Protein AF-A0A1Q4DB31-F1 (afdb_monomer)

Solvent-accessible surface area (backbone atoms only — not comparable to full-atom values): 17322 Å² total; per-residue (Å²): 137,86,85,81,83,83,84,81,82,82,81,82,78,79,79,78,76,76,78,67,77,75,73,85,48,42,43,72,67,42,51,52,50,45,41,52,55,51,54,41,51,62,68,41,52,44,68,56,35,50,54,53,50,48,57,41,42,77,33,31,27,50,55,91,98,60,82,52,43,32,38,66,36,84,76,28,71,50,47,50,62,63,21,26,54,50,67,60,66,70,45,54,68,49,61,84,55,36,44,94,62,53,71,69,57,38,64,67,36,26,56,26,30,36,51,38,36,31,44,46,38,28,23,54,40,22,56,36,40,75,54,28,53,68,51,50,54,50,43,48,50,45,30,36,51,36,36,41,52,50,25,49,66,79,25,68,91,33,70,66,62,23,50,54,41,40,55,50,34,51,50,25,38,53,32,38,66,72,66,68,66,67,42,80,48,80,57,97,62,77,44,58,59,64,40,76,78,71,72,80,67,78,68,73,70,76,61,95,61,51,61,71,33,40,27,35,84,54,94,32,66,78,82,49,47,51,52,22,12,84,43,56,37,77,87,43,55,40,89,49,84,81,36,43,46,45,60,70,37,35,34,34,40,65,23,34,45,78,41,50,64,41,70,97,79,51,18,26,32,22,27,39,32,36,25,71,70,55,49,57,40,51,92,36,74,21,54,34,25,43,52,48,67,34,45,58,72,88,62,60,77,70,50,82,64,88,72,53,46,79,108

Radius of gyration: 26.2 Å; Cα contacts (8 Å, |Δi|>4): 505; chains: 1; bounding box: 114×39×67 Å

Structure (mmCIF, N/CA/C/O backbone):
data_AF-A0A1Q4DB31-F1
#
_entry.id   AF-A0A1Q4DB31-F1
#
loop_
_atom_site.group_PDB
_atom_site.id
_atom_site.type_symbol
_atom_site.label_atom_id
_atom_site.label_alt_id
_atom_site.label_comp_id
_atom_site.label_asym_id
_atom_site.label_entity_id
_atom_site.label_seq_id
_atom_site.pdbx_PDB_ins_code
_atom_site.Cartn_x
_atom_site.Cartn_y
_atom_site.Cartn_z
_atom_site.occupancy
_atom_site.B_iso_or_equiv
_atom_site.auth_seq_id
_atom_site.auth_comp_id
_atom_site.auth_asym_id
_atom_site.auth_atom_id
_atom_site.pdbx_PDB_model_num
ATOM 1 N N . MET A 1 1 ? -88.258 14.467 4.355 1.00 43.19 1 MET A N 1
ATOM 2 C CA . MET A 1 1 ? -87.295 14.367 3.237 1.00 43.19 1 MET A CA 1
ATOM 3 C C . MET A 1 1 ? -85.936 14.077 3.843 1.00 43.19 1 MET A C 1
ATOM 5 O O . MET A 1 1 ? -85.524 14.792 4.743 1.00 43.19 1 MET A O 1
ATOM 9 N N . VAL A 1 2 ? -85.344 12.945 3.472 1.00 36.75 2 VAL A N 1
ATOM 10 C CA . VAL A 1 2 ? -84.210 12.315 4.163 1.00 36.75 2 VAL A CA 1
ATOM 11 C C . VAL A 1 2 ? -82.896 12.927 3.675 1.00 36.75 2 VAL A C 1
ATOM 13 O O . VAL A 1 2 ? -82.622 12.903 2.477 1.00 36.75 2 VAL A O 1
ATOM 16 N N . ALA A 1 3 ? -82.086 13.456 4.594 1.00 36.22 3 ALA A N 1
ATOM 17 C CA . ALA A 1 3 ? -80.722 13.895 4.316 1.00 36.22 3 ALA A CA 1
ATOM 18 C C . ALA A 1 3 ? -79.810 12.665 4.168 1.00 36.22 3 ALA A C 1
ATOM 20 O O . ALA A 1 3 ? -79.699 11.852 5.085 1.00 36.22 3 ALA A O 1
ATOM 21 N N . ARG A 1 4 ? -79.181 12.506 2.999 1.00 40.44 4 ARG A N 1
ATOM 22 C CA . ARG A 1 4 ? -78.177 11.465 2.749 1.00 40.44 4 ARG A CA 1
ATOM 23 C C . ARG A 1 4 ? -76.809 11.974 3.199 1.00 40.44 4 ARG A C 1
ATOM 25 O O . ARG A 1 4 ? -76.287 12.917 2.614 1.00 40.44 4 ARG A O 1
ATOM 32 N N . ALA A 1 5 ? -76.237 11.340 4.219 1.00 39.56 5 ALA A N 1
ATOM 33 C CA . ALA A 1 5 ? -74.840 11.518 4.592 1.00 39.56 5 ALA A CA 1
ATOM 34 C C . ALA A 1 5 ? -73.947 10.775 3.584 1.00 39.56 5 ALA A C 1
ATOM 36 O O . ALA A 1 5 ? -74.141 9.583 3.344 1.00 39.56 5 ALA A O 1
ATOM 37 N N . ALA A 1 6 ? -72.999 11.485 2.975 1.00 41.62 6 ALA A N 1
ATOM 38 C CA . ALA A 1 6 ? -71.984 10.908 2.103 1.00 41.62 6 ALA A CA 1
ATOM 39 C C . ALA A 1 6 ? -70.765 10.505 2.943 1.00 41.62 6 ALA A C 1
ATOM 41 O O . ALA A 1 6 ? -70.105 11.352 3.542 1.00 41.62 6 ALA A O 1
ATOM 42 N N . THR A 1 7 ? -70.471 9.210 2.997 1.00 39.25 7 THR A N 1
ATOM 43 C CA . THR A 1 7 ? -69.265 8.662 3.622 1.00 39.25 7 THR A CA 1
ATOM 44 C C . THR A 1 7 ? -68.107 8.752 2.628 1.00 39.25 7 THR A C 1
ATOM 46 O O . THR A 1 7 ? -68.122 8.089 1.594 1.00 39.25 7 THR A O 1
ATOM 49 N N . ILE A 1 8 ? -67.101 9.576 2.928 1.00 40.47 8 ILE A N 1
ATOM 50 C CA . ILE A 1 8 ? -65.843 9.639 2.172 1.00 40.47 8 ILE A CA 1
ATOM 51 C C . ILE A 1 8 ? -64.884 8.617 2.786 1.00 40.47 8 ILE A C 1
ATOM 53 O O . ILE A 1 8 ? -64.424 8.783 3.914 1.00 40.47 8 ILE A O 1
ATOM 57 N N . THR A 1 9 ? -64.594 7.542 2.058 1.00 40.03 9 THR A N 1
ATOM 58 C CA . THR A 1 9 ? -63.587 6.549 2.448 1.00 40.03 9 THR A CA 1
ATOM 59 C C . THR A 1 9 ? -62.211 7.047 2.006 1.00 40.03 9 THR A C 1
ATOM 61 O O . THR A 1 9 ? -61.896 7.041 0.818 1.00 40.03 9 THR A O 1
ATOM 64 N N . ALA A 1 10 ? -61.389 7.511 2.949 1.00 43.00 10 ALA A N 1
ATOM 65 C CA . ALA A 1 10 ? -59.998 7.863 2.681 1.00 43.00 10 ALA A CA 1
ATOM 66 C C . ALA A 1 10 ? -59.164 6.579 2.540 1.00 43.00 10 ALA A C 1
ATOM 68 O O . ALA A 1 10 ? -58.954 5.850 3.509 1.00 43.00 10 ALA A O 1
ATOM 69 N N . LEU A 1 11 ? -58.710 6.289 1.320 1.00 41.94 11 LEU A N 1
ATOM 70 C CA . LEU A 1 11 ? -57.789 5.192 1.040 1.00 41.94 11 LEU A CA 1
ATOM 71 C C . LEU A 1 11 ? -56.377 5.628 1.465 1.00 41.94 11 LEU A C 1
ATOM 73 O O . LEU A 1 11 ? -55.751 6.458 0.805 1.00 41.94 11 LEU A O 1
ATOM 77 N N . ALA A 1 12 ? -55.881 5.107 2.586 1.00 40.69 12 ALA A N 1
ATOM 78 C CA . ALA A 1 12 ? -54.502 5.323 3.008 1.00 40.69 12 ALA A CA 1
ATOM 79 C C . ALA A 1 12 ? -53.564 4.519 2.094 1.00 40.69 12 ALA A C 1
ATOM 81 O O . ALA A 1 12 ? -53.444 3.301 2.220 1.00 40.69 12 ALA A O 1
ATOM 82 N N . ILE A 1 13 ? -52.912 5.198 1.149 1.00 43.72 13 ILE A N 1
ATOM 83 C CA . ILE A 1 13 ? -51.826 4.623 0.353 1.00 43.72 13 ILE A CA 1
ATOM 84 C C . ILE A 1 13 ? -50.608 4.515 1.272 1.00 43.72 13 ILE A C 1
ATOM 86 O O . ILE A 1 13 ? -49.930 5.504 1.548 1.00 43.72 13 ILE A O 1
ATOM 90 N N . ALA A 1 14 ? -50.341 3.311 1.773 1.00 42.00 14 ALA A N 1
ATOM 91 C CA . ALA A 1 14 ? -49.081 3.002 2.429 1.00 42.00 14 ALA A CA 1
ATOM 92 C C . ALA A 1 14 ? -47.977 2.985 1.363 1.00 42.00 14 ALA A C 1
ATOM 94 O O . ALA A 1 14 ? -47.830 2.020 0.613 1.00 42.00 14 ALA A O 1
ATOM 95 N N . VAL A 1 15 ? -47.211 4.073 1.275 1.00 41.91 15 VAL A N 1
ATOM 96 C CA . VAL A 1 15 ? -45.956 4.093 0.521 1.00 41.91 15 VAL A CA 1
ATOM 97 C C . VAL A 1 15 ? -44.970 3.221 1.290 1.00 41.91 15 VAL A C 1
ATOM 99 O O . VAL A 1 15 ? -44.383 3.644 2.284 1.00 41.91 15 VAL A O 1
ATOM 102 N N . VAL A 1 16 ? -44.817 1.974 0.854 1.00 42.19 16 VAL A N 1
ATOM 103 C CA . VAL A 1 16 ? -43.723 1.117 1.305 1.00 42.19 16 VAL A CA 1
ATOM 104 C C . VAL A 1 16 ? -42.457 1.681 0.673 1.00 42.19 16 VAL A C 1
ATOM 106 O O . VAL A 1 16 ? -42.170 1.432 -0.496 1.00 42.19 16 VAL A O 1
ATOM 109 N N . ALA A 1 17 ? -41.720 2.496 1.428 1.00 38.59 17 ALA A N 1
ATOM 110 C CA . ALA A 1 17 ? -40.361 2.852 1.063 1.00 38.59 17 ALA A CA 1
ATOM 111 C C . ALA A 1 17 ? -39.549 1.553 1.040 1.00 38.59 17 ALA A C 1
ATOM 113 O O . ALA A 1 17 ? -39.267 0.961 2.082 1.00 38.59 17 ALA A O 1
ATOM 114 N N . SER A 1 18 ? -39.216 1.073 -0.156 1.00 39.22 18 SER A N 1
ATOM 115 C CA . SER A 1 18 ? -38.218 0.028 -0.318 1.00 39.22 18 SER A CA 1
ATOM 116 C C . SER A 1 18 ? -36.917 0.562 0.270 1.00 39.22 18 SER A C 1
ATOM 118 O O . SER A 1 18 ? -36.310 1.469 -0.304 1.00 39.22 18 SER A O 1
ATOM 120 N N . ALA A 1 19 ? -36.507 0.038 1.425 1.00 40.72 19 ALA A N 1
ATOM 121 C CA . ALA A 1 19 ? -35.166 0.234 1.942 1.00 40.72 19 ALA A CA 1
ATOM 122 C C . ALA A 1 19 ? -34.205 -0.400 0.930 1.00 40.72 19 ALA A C 1
ATOM 124 O O . ALA A 1 19 ? -33.949 -1.603 0.963 1.00 40.72 19 ALA A O 1
ATOM 125 N N . GLY A 1 20 ? -33.741 0.399 -0.033 1.00 36.78 20 GLY A N 1
ATOM 126 C CA . GLY A 1 20 ? -32.589 0.034 -0.838 1.00 36.78 20 GLY A CA 1
ATOM 127 C C . GLY A 1 20 ? -31.470 -0.296 0.136 1.00 36.78 20 GLY A C 1
ATOM 128 O O . GLY A 1 20 ? -31.215 0.478 1.058 1.00 36.78 20 GLY A O 1
ATOM 129 N N . THR A 1 21 ? -30.859 -1.470 -0.017 1.00 39.25 21 THR A N 1
ATOM 130 C CA . THR A 1 21 ? -29.631 -1.832 0.694 1.00 39.25 21 THR A CA 1
ATOM 131 C C . THR A 1 21 ? -28.701 -0.622 0.678 1.00 39.25 21 THR A C 1
ATOM 133 O O . THR A 1 21 ? -28.373 -0.179 -0.429 1.00 39.25 21 THR A O 1
ATOM 136 N N . PRO A 1 22 ? -28.316 -0.049 1.834 1.00 43.88 22 PRO A N 1
ATOM 137 C CA . PRO A 1 22 ? -27.389 1.065 1.830 1.00 43.88 22 PRO A CA 1
ATOM 138 C C . PRO A 1 22 ? -26.133 0.567 1.123 1.00 43.88 22 PRO A C 1
ATOM 140 O O . PRO A 1 22 ? -25.542 -0.439 1.526 1.00 43.88 22 PRO A O 1
ATOM 143 N N . ALA A 1 23 ? -25.787 1.202 0.002 1.00 51.59 23 ALA A N 1
ATOM 144 C CA . ALA A 1 23 ? -24.476 1.023 -0.593 1.00 51.59 23 ALA A CA 1
ATOM 145 C C . ALA A 1 23 ? -23.488 1.281 0.544 1.00 51.59 23 ALA A C 1
ATOM 147 O O . ALA A 1 23 ? -23.548 2.361 1.119 1.00 51.59 23 ALA A O 1
ATOM 148 N N . LEU A 1 24 ? -22.715 0.262 0.937 1.00 56.44 24 LEU A N 1
ATOM 149 C CA . LEU A 1 24 ? -21.831 0.294 2.105 1.00 56.44 24 LEU A CA 1
ATOM 150 C C . LEU A 1 24 ? -20.983 1.563 2.040 1.00 56.44 24 LEU A C 1
ATOM 152 O O . LEU A 1 24 ? -20.023 1.636 1.271 1.00 56.44 24 LEU A O 1
ATOM 156 N N . ALA A 1 25 ? -21.400 2.577 2.780 1.00 63.81 25 ALA A N 1
ATOM 157 C CA . ALA A 1 25 ? -20.771 3.869 2.756 1.00 63.81 25 ALA A CA 1
ATOM 158 C C . ALA A 1 25 ? -19.653 3.822 3.793 1.00 63.81 25 ALA A C 1
ATOM 160 O O . ALA A 1 25 ? -19.762 3.237 4.871 1.00 63.81 25 ALA A O 1
ATOM 161 N N . TYR A 1 26 ? -18.486 4.293 3.379 1.00 75.94 26 TYR A N 1
ATOM 162 C CA . TYR A 1 26 ? -17.285 4.140 4.180 1.00 75.94 26 TYR A CA 1
ATOM 163 C C . TYR A 1 26 ? -17.171 5.299 5.155 1.00 75.94 26 TYR A C 1
ATOM 165 O O . TYR A 1 26 ? -17.436 6.448 4.801 1.00 75.94 26 TYR A O 1
ATOM 173 N N . THR A 1 27 ? -16.721 5.014 6.371 1.00 77.44 27 THR A N 1
ATOM 174 C CA . THR A 1 27 ? -16.476 6.057 7.365 1.00 77.44 27 THR A CA 1
ATOM 175 C C . THR A 1 27 ? -15.203 6.848 7.040 1.00 77.44 27 THR A C 1
ATOM 177 O O . THR A 1 27 ? -14.345 6.416 6.262 1.00 77.44 27 THR A O 1
ATOM 180 N N . GLN A 1 28 ? -15.010 7.997 7.694 1.00 75.19 28 GLN A N 1
ATOM 181 C CA . GLN A 1 28 ? -13.736 8.722 7.610 1.00 75.19 28 GLN A CA 1
ATOM 182 C C . GLN A 1 28 ? -12.554 7.870 8.114 1.00 75.19 28 GLN A C 1
ATOM 184 O O . GLN A 1 28 ? -11.453 7.956 7.572 1.00 75.19 28 GLN A O 1
ATOM 189 N N . ILE A 1 29 ? -12.783 7.012 9.114 1.00 71.12 29 ILE A N 1
ATOM 190 C CA . ILE A 1 29 ? -11.774 6.072 9.624 1.00 71.12 29 ILE A CA 1
ATOM 191 C C . ILE A 1 29 ? -11.394 5.070 8.529 1.00 71.12 29 ILE A C 1
ATOM 193 O O . ILE A 1 29 ? -10.208 4.871 8.271 1.00 71.12 29 ILE A O 1
ATOM 197 N N . ASP A 1 30 ? -12.382 4.518 7.819 1.00 77.69 30 ASP A N 1
ATOM 198 C CA . ASP A 1 30 ? -12.146 3.610 6.694 1.00 77.69 30 ASP A CA 1
ATOM 199 C C . ASP A 1 30 ? -11.355 4.280 5.568 1.00 77.69 30 ASP A C 1
ATOM 201 O O . ASP A 1 30 ? -10.485 3.658 4.961 1.00 77.69 30 ASP A O 1
ATOM 205 N N . ARG A 1 31 ? -11.630 5.556 5.266 1.00 80.88 31 ARG A N 1
ATOM 206 C CA . ARG A 1 31 ? -10.859 6.316 4.267 1.00 80.88 31 ARG A CA 1
ATOM 207 C C . ARG A 1 31 ? -9.430 6.589 4.691 1.00 80.88 31 ARG A C 1
ATOM 209 O O . ARG A 1 31 ? -8.528 6.472 3.861 1.00 80.88 31 ARG A O 1
ATOM 216 N N . ASN A 1 32 ? -9.212 6.933 5.954 1.00 76.75 32 ASN A N 1
ATOM 217 C CA . ASN A 1 32 ? -7.867 7.131 6.480 1.00 76.75 32 ASN A CA 1
ATOM 218 C C . ASN A 1 32 ? -7.071 5.822 6.393 1.00 76.75 32 ASN A C 1
ATOM 220 O O . ASN A 1 32 ? -5.929 5.818 5.935 1.00 76.75 32 ASN A O 1
ATOM 224 N N . GLU A 1 33 ? -7.706 4.703 6.743 1.00 78.88 33 GLU A N 1
ATOM 225 C CA . GLU A 1 33 ? -7.112 3.372 6.660 1.00 78.88 33 GLU A CA 1
ATOM 226 C C . GLU A 1 33 ? -6.811 2.955 5.213 1.00 78.88 33 GLU A C 1
ATOM 228 O O . GLU A 1 33 ? -5.723 2.459 4.918 1.00 78.88 33 GLU A O 1
ATOM 233 N N . GLN A 1 34 ? -7.722 3.221 4.276 1.00 85.00 34 GLN A N 1
ATOM 234 C CA . GLN A 1 34 ? -7.458 2.980 2.860 1.00 85.00 34 GLN A CA 1
ATOM 235 C C . GLN A 1 34 ? -6.331 3.862 2.314 1.00 85.00 34 GLN A C 1
ATOM 237 O O . GLN A 1 34 ? -5.470 3.374 1.588 1.00 85.00 34 GLN A O 1
ATOM 242 N N . THR A 1 35 ? -6.298 5.145 2.678 1.00 82.25 35 THR A N 1
ATOM 243 C CA . THR A 1 35 ? -5.218 6.059 2.272 1.00 82.25 35 THR A CA 1
ATOM 244 C C . THR A 1 35 ? -3.873 5.533 2.765 1.00 82.25 35 THR A C 1
ATOM 246 O O . THR A 1 35 ? -2.937 5.389 1.978 1.00 82.25 35 THR A O 1
ATOM 249 N N . ARG A 1 36 ? -3.796 5.153 4.046 1.00 84.62 36 ARG A N 1
ATOM 250 C CA . ARG A 1 36 ? -2.610 4.545 4.659 1.00 84.62 36 ARG A CA 1
ATOM 251 C C . ARG A 1 36 ? -2.159 3.293 3.899 1.00 84.62 36 ARG A C 1
ATOM 253 O O . ARG A 1 36 ? -1.006 3.218 3.476 1.00 84.62 36 ARG A O 1
ATOM 260 N N . TYR A 1 37 ? -3.063 2.333 3.694 1.00 84.69 37 TYR A N 1
ATOM 261 C CA . TYR A 1 37 ? -2.756 1.061 3.033 1.00 84.69 37 TYR A CA 1
ATOM 262 C C . TYR A 1 37 ? -2.349 1.236 1.562 1.00 84.69 37 TYR A C 1
ATOM 264 O O . TYR A 1 37 ? -1.480 0.523 1.051 1.00 84.69 37 TYR A O 1
ATOM 272 N N . ALA A 1 38 ? -2.948 2.201 0.863 1.00 89.56 38 ALA A N 1
ATOM 273 C CA . ALA A 1 38 ? -2.586 2.515 -0.512 1.00 89.56 38 ALA A CA 1
ATOM 274 C C . ALA A 1 38 ? -1.184 3.127 -0.599 1.00 89.56 38 ALA A C 1
ATOM 276 O O . ALA A 1 38 ? -0.400 2.721 -1.458 1.00 89.56 38 ALA A O 1
ATOM 277 N N . VAL A 1 39 ? -0.844 4.058 0.304 1.00 84.38 39 VAL A N 1
ATOM 278 C CA . VAL A 1 39 ? 0.485 4.695 0.341 1.00 84.38 39 VAL A CA 1
ATOM 279 C C . VAL A 1 39 ? 1.571 3.659 0.594 1.00 84.38 39 VAL A C 1
ATOM 281 O O . VAL A 1 39 ? 2.590 3.606 -0.091 1.00 84.38 39 VAL A O 1
ATOM 284 N N . GLU A 1 40 ? 1.313 2.785 1.551 1.00 84.88 40 GLU A N 1
ATOM 285 C CA . GLU A 1 40 ? 2.157 1.648 1.865 1.00 84.88 40 GLU A CA 1
ATOM 286 C C . GLU A 1 40 ? 2.335 0.704 0.666 1.00 84.88 40 GLU A C 1
ATOM 288 O O . GLU A 1 40 ? 3.459 0.343 0.320 1.00 84.88 40 GLU A O 1
ATOM 293 N N . THR A 1 41 ? 1.242 0.354 -0.014 1.00 92.44 41 THR A N 1
ATOM 294 C CA . THR A 1 41 ? 1.280 -0.491 -1.215 1.00 92.44 41 THR A CA 1
ATOM 295 C C . THR A 1 41 ? 2.132 0.138 -2.322 1.00 92.44 41 THR A C 1
ATOM 297 O O . THR A 1 41 ? 2.917 -0.561 -2.960 1.00 92.44 41 THR A O 1
ATOM 300 N N . MET A 1 42 ? 2.045 1.458 -2.506 1.00 95.00 42 MET A N 1
ATOM 301 C CA . MET A 1 42 ? 2.855 2.219 -3.468 1.00 95.00 42 MET A CA 1
ATOM 302 C C . MET A 1 42 ? 4.347 2.320 -3.097 1.00 95.00 42 MET A C 1
ATOM 304 O O . MET A 1 42 ? 5.201 2.544 -3.964 1.00 95.00 42 MET A O 1
ATOM 308 N N . ASN A 1 43 ? 4.685 2.146 -1.818 1.00 91.12 43 ASN A N 1
ATOM 309 C CA . ASN A 1 43 ? 6.065 2.142 -1.329 1.00 91.12 43 ASN A CA 1
ATOM 310 C C . ASN A 1 43 ? 6.744 0.770 -1.423 1.00 91.12 43 ASN A C 1
ATOM 312 O O . ASN A 1 43 ? 7.964 0.688 -1.266 1.00 91.12 43 ASN A O 1
ATOM 316 N N . LEU A 1 44 ? 6.004 -0.294 -1.742 1.00 91.38 44 LEU A N 1
ATOM 317 C CA . LEU A 1 44 ? 6.602 -1.588 -2.058 1.00 91.38 44 LEU A CA 1
ATOM 318 C C . LEU A 1 44 ? 7.485 -1.496 -3.312 1.00 91.38 44 LEU A C 1
ATOM 320 O O . LEU A 1 44 ? 7.322 -0.625 -4.173 1.00 91.38 44 LEU A O 1
ATOM 324 N N . THR A 1 45 ? 8.414 -2.444 -3.440 1.00 96.50 45 THR A N 1
ATOM 325 C CA . THR A 1 45 ? 9.043 -2.712 -4.737 1.00 96.50 45 THR A CA 1
ATOM 326 C C . THR A 1 45 ? 7.998 -3.253 -5.710 1.00 96.50 45 THR A C 1
ATOM 328 O O . THR A 1 45 ? 6.995 -3.830 -5.281 1.00 96.50 45 THR A O 1
ATOM 331 N N . TYR A 1 46 ? 8.249 -3.182 -7.022 1.00 95.31 46 TYR A N 1
ATOM 332 C CA . TYR A 1 46 ? 7.325 -3.778 -7.999 1.00 95.31 46 TYR A CA 1
ATOM 333 C C . TYR A 1 46 ? 7.056 -5.268 -7.707 1.00 95.31 46 TYR A C 1
ATOM 335 O O . TYR A 1 46 ? 5.956 -5.757 -7.931 1.00 95.31 46 TYR A O 1
ATOM 343 N N . SER A 1 47 ? 8.044 -6.007 -7.188 1.00 93.81 47 SER A N 1
ATOM 344 C CA . SER A 1 47 ? 7.883 -7.417 -6.822 1.00 93.81 47 SER A CA 1
ATOM 345 C C . SER A 1 47 ? 6.999 -7.608 -5.587 1.00 93.81 47 SER A C 1
ATOM 347 O O . SER A 1 47 ? 6.130 -8.477 -5.603 1.00 93.81 47 SER A O 1
ATOM 349 N N . GLY A 1 48 ? 7.179 -6.788 -4.546 1.00 94.12 48 GLY A N 1
ATOM 350 C CA . GLY A 1 48 ? 6.332 -6.815 -3.352 1.00 94.12 48 GLY A CA 1
ATOM 351 C C . GLY A 1 48 ? 4.889 -6.425 -3.668 1.00 94.12 48 GLY A C 1
ATOM 352 O O . GLY A 1 48 ? 3.953 -7.086 -3.221 1.00 94.12 48 GLY A O 1
ATOM 353 N N . PHE A 1 49 ? 4.706 -5.412 -4.517 1.00 97.12 49 PHE A N 1
ATOM 354 C CA . PHE A 1 49 ? 3.394 -5.024 -5.024 1.00 97.12 49 PHE A CA 1
ATOM 355 C C . PHE A 1 49 ? 2.690 -6.179 -5.742 1.00 97.12 49 PHE A C 1
ATOM 357 O O . PHE A 1 49 ? 1.533 -6.462 -5.445 1.00 97.12 49 PHE A O 1
ATOM 364 N N . LEU A 1 50 ? 3.380 -6.880 -6.648 1.00 96.38 50 LEU A N 1
ATOM 365 C CA . LEU A 1 50 ? 2.784 -8.004 -7.374 1.00 96.38 50 LEU A CA 1
ATOM 366 C C . LEU A 1 50 ? 2.357 -9.138 -6.438 1.00 96.38 50 LEU A C 1
ATOM 368 O O . LEU A 1 50 ? 1.285 -9.699 -6.641 1.00 96.38 50 LEU A O 1
ATOM 372 N N . ALA A 1 51 ? 3.141 -9.438 -5.398 1.00 94.44 51 ALA A N 1
ATOM 373 C CA . ALA A 1 51 ? 2.764 -10.433 -4.393 1.00 94.44 51 ALA A CA 1
ATOM 374 C C . ALA A 1 51 ? 1.493 -10.023 -3.626 1.00 94.44 51 ALA A C 1
ATOM 376 O O . ALA A 1 51 ? 0.594 -10.838 -3.418 1.00 94.44 51 ALA A O 1
ATOM 377 N N . ARG A 1 52 ? 1.383 -8.743 -3.254 1.00 95.06 52 ARG A N 1
ATOM 378 C CA . ARG A 1 52 ? 0.187 -8.201 -2.598 1.00 95.06 52 ARG A CA 1
ATOM 379 C C . ARG A 1 52 ? -1.034 -8.209 -3.516 1.00 95.06 52 ARG A C 1
ATOM 381 O O . ARG A 1 52 ? -2.105 -8.654 -3.118 1.00 95.06 52 ARG A O 1
ATOM 388 N N . LYS A 1 53 ? -0.873 -7.760 -4.759 1.00 95.00 53 LYS A N 1
ATOM 389 C CA . LYS A 1 53 ? -1.931 -7.785 -5.772 1.00 95.00 53 LYS A CA 1
ATOM 390 C C . LYS A 1 53 ? -2.461 -9.200 -5.997 1.00 95.00 53 LYS A C 1
ATOM 392 O O . LYS A 1 53 ? -3.668 -9.401 -6.108 1.00 95.00 53 LYS A O 1
ATOM 397 N N . ASP A 1 54 ? -1.567 -10.176 -6.059 1.00 94.19 54 ASP A N 1
ATOM 398 C CA . ASP A 1 54 ? -1.886 -11.590 -6.227 1.00 94.19 54 ASP A CA 1
ATOM 399 C C . ASP A 1 54 ? -2.663 -12.160 -5.020 1.00 94.19 54 ASP A C 1
ATOM 401 O O . ASP A 1 54 ? -3.670 -12.844 -5.201 1.00 94.19 54 ASP A O 1
ATOM 405 N N . ASP A 1 55 ? -2.300 -11.787 -3.788 1.00 92.69 55 ASP A N 1
ATOM 406 C CA . ASP A 1 55 ? -3.078 -12.096 -2.576 1.00 92.69 55 ASP A CA 1
ATOM 407 C C . ASP A 1 55 ? -4.526 -11.558 -2.633 1.00 92.69 55 ASP A C 1
ATOM 409 O O . ASP A 1 55 ? -5.480 -12.294 -2.363 1.00 92.69 55 ASP A O 1
ATOM 413 N N . PHE A 1 56 ? -4.723 -10.312 -3.067 1.00 94.06 56 PHE A N 1
ATOM 414 C CA . PHE A 1 56 ? -6.064 -9.736 -3.237 1.00 94.06 56 PHE A CA 1
ATOM 415 C C . PHE A 1 56 ? -6.836 -10.352 -4.406 1.00 94.06 56 PHE A C 1
ATOM 417 O O . PHE A 1 56 ? -8.031 -10.636 -4.291 1.00 94.06 56 PHE A O 1
ATOM 424 N N . THR A 1 57 ? -6.159 -10.613 -5.521 1.00 92.88 57 THR A N 1
ATOM 425 C CA . THR A 1 57 ? -6.779 -11.205 -6.711 1.00 92.88 57 THR A CA 1
ATOM 426 C C . THR A 1 57 ? -7.256 -12.629 -6.422 1.00 92.88 57 THR A C 1
ATOM 428 O O . THR A 1 57 ? -8.402 -12.958 -6.725 1.00 92.88 57 THR A O 1
ATOM 431 N N . ARG A 1 58 ? -6.456 -13.451 -5.724 1.00 91.19 58 ARG A N 1
ATOM 432 C CA . ARG A 1 58 ? -6.888 -14.774 -5.234 1.00 91.19 58 ARG A CA 1
ATOM 433 C C . ARG A 1 58 ? -8.078 -14.703 -4.285 1.00 91.19 58 ARG A C 1
ATOM 435 O O . ARG A 1 58 ? -8.880 -15.635 -4.218 1.00 91.19 58 ARG A O 1
ATOM 442 N N . ALA A 1 59 ? -8.210 -13.613 -3.537 1.00 89.50 59 ALA A N 1
ATOM 443 C CA . ALA A 1 59 ? -9.350 -13.393 -2.662 1.00 89.50 59 ALA A CA 1
ATOM 444 C C . ALA A 1 59 ? -10.617 -12.929 -3.406 1.00 89.50 59 ALA A C 1
ATOM 446 O O . ALA A 1 59 ? -11.644 -12.779 -2.753 1.00 89.50 59 ALA A O 1
ATOM 447 N N . GLY A 1 60 ? -10.584 -12.761 -4.734 1.00 92.31 60 GLY A N 1
ATOM 448 C CA . GLY A 1 60 ? -11.732 -12.332 -5.542 1.00 92.31 60 GLY A CA 1
ATOM 449 C C . GLY A 1 60 ? -11.874 -10.813 -5.666 1.00 92.31 60 GLY A C 1
ATOM 450 O O . GLY A 1 60 ? -12.922 -10.324 -6.070 1.00 92.31 60 GLY A O 1
ATOM 451 N N . CYS A 1 61 ? -10.839 -10.045 -5.317 1.00 90.50 61 CYS A N 1
ATOM 452 C CA . CYS A 1 61 ? -10.882 -8.577 -5.278 1.00 90.50 61 CYS A CA 1
ATOM 453 C C . CYS A 1 61 ? -10.460 -7.920 -6.603 1.00 90.50 61 CYS A C 1
ATOM 455 O O . CYS A 1 61 ? -9.916 -6.820 -6.620 1.00 90.50 61 CYS A O 1
ATOM 457 N N . ARG A 1 62 ? -10.677 -8.624 -7.717 1.00 88.94 62 ARG A N 1
ATOM 458 C CA . ARG A 1 62 ? -10.441 -8.162 -9.088 1.00 88.94 62 ARG A CA 1
ATOM 459 C C . ARG A 1 62 ? -11.389 -8.914 -10.016 1.00 88.94 62 ARG A C 1
ATOM 461 O O . ARG A 1 62 ? -11.542 -10.127 -9.886 1.00 88.94 62 ARG A O 1
ATOM 468 N N . LYS A 1 63 ? -11.984 -8.205 -10.972 1.00 81.88 63 LYS A N 1
ATOM 469 C CA . LYS A 1 63 ? -12.781 -8.785 -12.056 1.00 81.88 63 LYS A CA 1
ATOM 470 C C . LYS A 1 63 ? -12.478 -8.024 -13.342 1.00 81.88 63 LYS A C 1
ATOM 472 O O . LYS A 1 63 ? -12.549 -6.798 -13.356 1.00 81.88 63 LYS A O 1
ATOM 477 N N . ASP A 1 64 ? -12.111 -8.744 -14.398 1.00 78.00 64 ASP A N 1
ATOM 478 C CA . ASP A 1 64 ? -11.775 -8.125 -15.681 1.00 78.00 64 ASP A CA 1
ATOM 479 C C . ASP A 1 64 ? -12.986 -7.367 -16.244 1.00 78.00 64 ASP A C 1
ATOM 481 O O . ASP A 1 64 ? -14.119 -7.853 -16.192 1.00 78.00 64 ASP A O 1
ATOM 485 N N . GLY A 1 65 ? -12.750 -6.151 -16.740 1.00 75.44 65 GLY A N 1
ATOM 486 C CA . GLY A 1 65 ? -13.799 -5.271 -17.265 1.00 75.44 65 GLY A CA 1
ATOM 487 C C . GLY A 1 65 ? -14.742 -4.673 -16.212 1.00 75.44 65 GLY A C 1
ATOM 488 O O . GLY A 1 65 ? -15.718 -4.030 -16.586 1.00 75.44 65 GLY A O 1
ATOM 489 N N . TYR A 1 66 ? -14.479 -4.866 -14.915 1.00 79.00 66 TYR A N 1
ATOM 490 C CA . TYR A 1 66 ? -15.262 -4.269 -13.833 1.00 79.00 66 TYR A CA 1
ATOM 491 C C . TYR A 1 66 ? -14.469 -3.158 -13.144 1.00 79.00 66 TYR A C 1
ATOM 493 O O . TYR A 1 66 ? -13.443 -3.418 -12.514 1.00 79.00 66 TYR A O 1
ATOM 501 N N . GLU A 1 67 ? -14.967 -1.926 -13.229 1.00 78.25 67 GLU A N 1
ATOM 502 C CA . GLU A 1 67 ? -14.456 -0.806 -12.445 1.00 78.25 67 GLU A CA 1
ATOM 503 C C . GLU A 1 67 ? -15.323 -0.642 -11.198 1.00 78.25 67 GLU A C 1
ATOM 505 O O . GLU A 1 67 ? -16.519 -0.374 -11.274 1.00 78.25 67 GLU A O 1
ATOM 510 N N . ASN A 1 68 ? -14.726 -0.862 -10.030 1.00 81.88 68 ASN A N 1
ATOM 511 C CA . ASN A 1 68 ? -15.473 -0.883 -8.781 1.00 81.88 68 ASN A CA 1
ATOM 512 C C . ASN A 1 68 ? -15.770 0.517 -8.227 1.00 81.88 68 ASN A C 1
ATOM 514 O O . ASN A 1 68 ? -16.521 0.605 -7.268 1.00 81.88 68 ASN A O 1
ATOM 518 N N . ASN A 1 69 ? -15.186 1.590 -8.778 1.00 82.44 69 ASN A N 1
ATOM 519 C CA . ASN A 1 69 ? -15.405 2.988 -8.362 1.00 82.44 69 ASN A CA 1
ATOM 520 C C . ASN A 1 69 ? -15.356 3.218 -6.837 1.00 82.44 69 ASN A C 1
ATOM 522 O O . ASN A 1 69 ? -16.100 4.020 -6.280 1.00 82.44 69 ASN A O 1
ATOM 526 N N . GLY A 1 70 ? -14.481 2.478 -6.148 1.00 81.25 70 GLY A N 1
ATOM 527 C CA . GLY A 1 70 ? -14.334 2.559 -4.696 1.00 81.25 70 GLY A CA 1
ATOM 528 C C . GLY A 1 70 ? -15.359 1.765 -3.879 1.00 81.25 70 GLY A C 1
ATOM 529 O O . GLY A 1 70 ? -15.306 1.823 -2.656 1.00 81.25 70 GLY A O 1
ATOM 530 N N . PHE A 1 71 ? -16.252 1.004 -4.515 1.00 84.94 71 PHE A N 1
ATOM 531 C CA . PHE A 1 71 ? -17.144 0.039 -3.868 1.00 84.94 71 PHE A CA 1
ATOM 532 C C . PHE A 1 71 ? -16.471 -1.331 -3.684 1.00 84.94 71 PHE A C 1
ATOM 534 O O . PHE A 1 71 ? -15.524 -1.657 -4.410 1.00 84.94 71 PHE A O 1
ATOM 541 N N . PRO A 1 72 ? -16.960 -2.185 -2.766 1.00 84.56 72 PRO A N 1
ATOM 542 C CA . PRO A 1 72 ? -16.470 -3.552 -2.638 1.00 84.56 72 PRO A CA 1
ATOM 543 C C . PRO A 1 72 ? -16.615 -4.356 -3.935 1.00 84.56 72 PRO A C 1
ATOM 545 O O . PRO A 1 72 ? -17.651 -4.307 -4.601 1.00 84.56 72 PRO A O 1
ATOM 548 N N . TYR A 1 73 ? -15.608 -5.163 -4.267 1.00 85.81 73 TYR A N 1
ATOM 549 C CA . TYR A 1 73 ? -15.737 -6.144 -5.348 1.00 85.81 73 TYR A CA 1
ATOM 550 C C . TYR A 1 73 ? -16.735 -7.252 -4.964 1.00 85.81 73 TYR A C 1
ATOM 552 O O . TYR A 1 73 ? -16.584 -7.859 -3.897 1.00 85.81 73 TYR A O 1
ATOM 560 N N . PRO A 1 74 ? -17.714 -7.589 -5.826 1.00 85.31 74 PRO A N 1
ATOM 561 C CA . PRO A 1 74 ? -18.595 -8.729 -5.590 1.00 85.31 74 PRO A CA 1
ATOM 562 C C . PRO A 1 74 ? -17.790 -10.027 -5.432 1.00 85.31 74 PRO A C 1
ATOM 564 O O . PRO A 1 74 ? -17.032 -10.402 -6.323 1.00 85.31 74 PRO A O 1
ATOM 567 N N . GLY A 1 75 ? -17.953 -10.712 -4.297 1.00 84.94 75 GLY A N 1
ATOM 568 C CA . GLY A 1 75 ? -17.231 -11.955 -3.993 1.00 84.94 75 GLY A CA 1
ATOM 569 C C . GLY A 1 75 ? -15.798 -11.772 -3.477 1.00 84.94 75 GLY A C 1
ATOM 570 O O . GLY A 1 75 ? -15.122 -12.769 -3.219 1.00 84.94 75 GLY A O 1
ATOM 571 N N . CYS A 1 76 ? -15.331 -10.535 -3.281 1.00 89.94 76 CYS A N 1
ATOM 572 C CA . CYS A 1 76 ? -14.057 -10.280 -2.617 1.00 89.94 76 CYS A CA 1
ATOM 573 C C . CYS A 1 76 ? -14.132 -10.676 -1.141 1.00 89.94 76 CYS A C 1
ATOM 575 O O . CYS A 1 76 ? -14.967 -10.188 -0.383 1.00 89.94 76 CYS A O 1
ATOM 577 N N . ARG A 1 77 ? -13.219 -11.558 -0.736 1.00 88.00 77 ARG A N 1
ATOM 578 C CA . ARG A 1 77 ? -13.129 -12.119 0.620 1.00 88.00 77 ARG A CA 1
ATOM 579 C C . ARG A 1 77 ? -12.242 -11.305 1.557 1.00 88.00 77 ARG A C 1
ATOM 581 O O . ARG A 1 77 ? -12.047 -11.699 2.703 1.00 88.00 77 ARG A O 1
ATOM 588 N N . LYS A 1 78 ? -11.653 -10.205 1.079 1.00 84.00 78 LYS A N 1
ATOM 589 C CA . LYS A 1 78 ? -10.869 -9.315 1.939 1.00 84.00 78 LYS A CA 1
ATOM 590 C C . LYS A 1 78 ? -11.810 -8.503 2.835 1.00 84.00 78 LYS A C 1
ATOM 592 O O . LYS A 1 78 ? -12.917 -8.176 2.411 1.00 84.00 78 LYS A O 1
ATOM 597 N N . PRO A 1 79 ? -11.393 -8.186 4.067 1.00 80.38 79 PRO A N 1
ATOM 598 C CA . PRO A 1 79 ? -12.201 -7.382 4.972 1.00 80.38 79 PRO A CA 1
ATOM 599 C C . PRO A 1 79 ? -12.443 -5.966 4.432 1.00 80.38 79 PRO A C 1
ATOM 601 O O . PRO A 1 79 ? -11.629 -5.427 3.677 1.00 80.38 79 PRO A O 1
ATOM 604 N N . SER A 1 80 ? -13.539 -5.335 4.860 1.00 79.00 80 SER A N 1
ATOM 605 C CA . SER A 1 80 ? -13.666 -3.875 4.764 1.00 79.00 80 SER A CA 1
ATOM 606 C C . SER A 1 80 ? -12.611 -3.214 5.676 1.00 79.00 80 SER A C 1
ATOM 608 O O . SER A 1 80 ? -12.371 -3.733 6.769 1.00 79.00 80 SER A O 1
ATOM 610 N N . PRO A 1 81 ? -11.952 -2.116 5.264 1.00 84.12 81 PRO A N 1
ATOM 611 C CA . PRO A 1 81 ? -12.212 -1.344 4.047 1.00 84.12 81 PRO A CA 1
ATOM 612 C C . PRO A 1 81 ? -11.348 -1.734 2.833 1.00 84.12 81 PRO A C 1
ATOM 614 O O . PRO A 1 81 ? -11.387 -1.054 1.808 1.00 84.12 81 PRO A O 1
ATOM 617 N N . TYR A 1 82 ? -10.576 -2.821 2.910 1.00 86.06 82 TYR A N 1
ATOM 618 C CA . TYR A 1 82 ? -9.616 -3.235 1.875 1.00 86.06 82 TYR A CA 1
ATOM 619 C C . TYR A 1 82 ? -10.261 -3.862 0.632 1.00 86.06 82 TYR A C 1
ATOM 621 O O . TYR A 1 82 ? -9.680 -3.849 -0.452 1.00 86.06 82 TYR A O 1
ATOM 629 N N . ASN A 1 83 ? -11.471 -4.402 0.756 1.00 87.31 83 ASN A N 1
ATOM 630 C CA . ASN A 1 83 ? -12.235 -4.950 -0.371 1.00 87.31 83 ASN A CA 1
ATOM 631 C C . ASN A 1 83 ? -12.626 -3.922 -1.449 1.00 87.31 83 ASN A C 1
ATOM 633 O O . ASN A 1 83 ? -13.126 -4.311 -2.506 1.00 87.31 83 ASN A O 1
ATOM 637 N N . ALA A 1 84 ? -12.397 -2.638 -1.175 1.00 89.38 84 ALA A N 1
ATOM 638 C CA . ALA A 1 84 ? -12.686 -1.502 -2.041 1.00 89.38 84 ALA A CA 1
ATOM 639 C C . ALA A 1 84 ? -11.557 -1.150 -3.021 1.00 89.38 84 ALA A C 1
ATOM 641 O O . ALA A 1 84 ? -11.743 -0.312 -3.903 1.00 89.38 84 ALA A O 1
ATOM 642 N N . PHE A 1 85 ? -10.357 -1.704 -2.835 1.00 91.81 85 PHE A N 1
ATOM 643 C CA . PHE A 1 85 ? -9.211 -1.341 -3.664 1.00 91.81 85 PHE A CA 1
ATOM 644 C C . PHE A 1 85 ? -9.367 -1.855 -5.086 1.00 91.81 85 PHE A C 1
ATOM 646 O O . PHE A 1 85 ? -9.656 -3.029 -5.308 1.00 91.81 85 PHE A O 1
ATOM 653 N N . ASN A 1 86 ? -9.113 -0.980 -6.054 1.00 92.38 86 ASN A N 1
ATOM 654 C CA . ASN A 1 86 ? -9.050 -1.344 -7.454 1.00 92.38 86 ASN A CA 1
ATOM 655 C C . ASN A 1 86 ? -7.692 -1.992 -7.770 1.00 92.38 86 ASN A C 1
ATOM 657 O O . ASN A 1 86 ? -6.677 -1.302 -7.866 1.00 92.38 86 ASN A O 1
ATOM 661 N N . TRP A 1 87 ? -7.690 -3.316 -7.941 1.00 93.69 87 TRP A N 1
ATOM 662 C CA . TRP A 1 87 ? -6.512 -4.112 -8.320 1.00 93.69 87 TRP A CA 1
ATOM 663 C C . TRP A 1 87 ? -6.436 -4.428 -9.820 1.00 93.69 87 TRP A C 1
ATOM 665 O O . TRP A 1 87 ? -5.577 -5.208 -10.241 1.00 93.69 87 TRP A O 1
ATOM 675 N N . SER A 1 88 ? -7.350 -3.878 -10.626 1.00 91.44 88 SER A N 1
ATOM 676 C CA . SER A 1 88 ? -7.269 -3.979 -12.085 1.00 91.44 88 SER A CA 1
ATOM 677 C C . SER A 1 88 ? -6.102 -3.154 -12.627 1.00 91.44 88 SER A C 1
ATOM 679 O O . SER A 1 88 ? -5.608 -2.235 -11.979 1.00 91.44 88 SER A O 1
ATOM 681 N N . ASP A 1 89 ? -5.649 -3.515 -13.816 1.00 91.25 89 ASP A N 1
ATOM 682 C CA . ASP A 1 89 ? -4.467 -2.971 -14.467 1.00 91.25 89 ASP A CA 1
ATOM 683 C C . ASP A 1 89 ? -4.541 -3.289 -15.955 1.00 91.25 89 ASP A C 1
ATOM 685 O O . ASP A 1 89 ? -5.090 -4.320 -16.353 1.00 91.25 89 ASP A O 1
ATOM 689 N N . ASP A 1 90 ? -3.961 -2.414 -16.755 1.00 88.31 90 ASP A N 1
ATOM 690 C CA . ASP A 1 90 ? -3.718 -2.594 -18.181 1.00 88.31 90 ASP A CA 1
ATOM 691 C C . ASP A 1 90 ? -2.213 -2.681 -18.479 1.00 88.31 90 ASP A C 1
ATOM 693 O O . ASP A 1 90 ? -1.817 -2.917 -19.625 1.00 88.31 90 ASP A O 1
ATOM 697 N N . GLY A 1 91 ? -1.367 -2.575 -17.448 1.00 88.81 91 GLY A N 1
ATOM 698 C CA . GLY A 1 91 ? 0.077 -2.669 -17.566 1.00 88.81 91 GLY A CA 1
ATOM 699 C C . GLY A 1 91 ? 0.607 -1.595 -18.509 1.00 88.81 91 GLY A C 1
ATOM 700 O O . GLY A 1 91 ? 0.033 -0.525 -18.654 1.00 88.81 91 GLY A O 1
ATOM 701 N N . CYS A 1 92 ? 1.701 -1.875 -19.211 1.00 87.62 92 CYS A N 1
ATOM 702 C CA . CYS A 1 92 ? 2.226 -0.905 -20.177 1.00 87.62 92 CYS A CA 1
ATOM 703 C C . CYS A 1 92 ? 1.536 -1.005 -21.557 1.00 87.62 92 CYS A C 1
ATOM 705 O O . CYS A 1 92 ? 2.220 -0.899 -22.574 1.00 87.62 92 CYS A O 1
ATOM 707 N N . SER A 1 93 ? 0.240 -1.321 -21.653 1.00 71.31 93 SER A N 1
ATOM 708 C CA . SER A 1 93 ? -0.386 -1.672 -22.943 1.00 71.31 93 SER A CA 1
ATOM 709 C C . SER A 1 93 ? -0.700 -0.475 -23.855 1.00 71.31 93 SER A C 1
ATOM 711 O O . SER A 1 93 ? -0.670 -0.632 -25.080 1.00 71.31 93 SER A O 1
ATOM 713 N N . GLY A 1 94 ? -0.916 0.729 -23.315 1.00 63.56 94 GLY A N 1
ATOM 714 C CA . GLY A 1 94 ? -1.195 1.927 -24.109 1.00 63.56 94 GLY A CA 1
ATOM 715 C C . GLY A 1 94 ? 0.064 2.580 -24.689 1.00 63.56 94 GLY A C 1
ATOM 716 O O . GLY A 1 94 ? 0.928 3.050 -23.954 1.00 63.56 94 GLY A O 1
ATOM 717 N N . ARG A 1 95 ? 0.155 2.707 -26.022 1.00 55.50 95 ARG A N 1
ATOM 718 C CA . ARG A 1 95 ? 1.224 3.495 -26.684 1.00 55.50 95 ARG A CA 1
ATOM 719 C C . ARG A 1 95 ? 1.234 4.966 -26.247 1.00 55.50 95 ARG A C 1
ATOM 721 O O . ARG A 1 95 ? 2.299 5.563 -26.149 1.00 55.50 95 ARG A O 1
ATOM 728 N N . GLU A 1 96 ? 0.065 5.519 -25.940 1.00 57.38 96 GLU A N 1
ATOM 729 C CA . GLU A 1 96 ? -0.106 6.885 -25.423 1.00 57.38 96 GLU A CA 1
ATOM 730 C C . GLU A 1 96 ? 0.356 7.031 -23.961 1.00 57.38 96 GLU A C 1
ATOM 732 O O . GLU A 1 96 ? 0.713 8.125 -23.531 1.00 57.38 96 GLU A O 1
ATOM 737 N N . GLN A 1 97 ? 0.402 5.926 -23.208 1.00 57.91 97 GLN A N 1
ATOM 738 C CA . GLN A 1 97 ? 0.772 5.906 -21.789 1.00 57.91 97 GLN A CA 1
ATOM 739 C C . GLN A 1 97 ? 2.295 5.842 -21.582 1.00 57.91 97 GLN A C 1
ATOM 741 O O . GLN A 1 97 ? 2.792 6.261 -20.544 1.00 57.91 97 GLN A O 1
ATOM 746 N N . ILE A 1 98 ? 3.054 5.334 -22.559 1.00 63.50 98 ILE A N 1
ATOM 747 C CA . ILE A 1 98 ? 4.500 5.070 -22.407 1.00 63.50 98 ILE A CA 1
ATOM 748 C C . ILE A 1 98 ? 5.385 5.722 -23.482 1.00 63.50 98 ILE A C 1
ATOM 750 O O . ILE A 1 98 ? 6.611 5.619 -23.418 1.00 63.50 98 ILE A O 1
ATOM 754 N N . GLY A 1 99 ? 4.785 6.363 -24.487 1.00 65.44 99 GLY A N 1
ATOM 755 C CA . GLY A 1 99 ? 5.497 7.053 -25.561 1.00 65.44 99 GLY A CA 1
ATOM 756 C C . GLY A 1 99 ? 6.125 6.110 -26.596 1.00 65.44 99 GLY A C 1
ATOM 757 O O . GLY A 1 99 ? 5.735 4.953 -26.753 1.00 65.44 99 GLY A O 1
ATOM 758 N N . PHE A 1 100 ? 7.125 6.607 -27.332 1.00 70.50 100 PHE A N 1
ATOM 759 C CA . PHE A 1 100 ? 7.770 5.906 -28.457 1.00 70.50 100 PHE A CA 1
ATOM 760 C C . PHE A 1 100 ? 8.814 4.851 -28.042 1.00 70.50 100 PHE A C 1
ATOM 762 O O . PHE A 1 100 ? 9.753 4.569 -28.788 1.00 70.50 100 PHE A O 1
ATOM 769 N N . VAL A 1 101 ? 8.681 4.252 -26.857 1.00 77.88 101 VAL A N 1
ATOM 770 C CA . VAL A 1 101 ? 9.596 3.187 -26.428 1.00 77.88 101 VAL A CA 1
ATOM 771 C C . VAL A 1 101 ? 9.342 1.890 -27.195 1.00 77.88 101 VAL A C 1
ATOM 773 O O . VAL A 1 101 ? 8.215 1.556 -27.571 1.00 77.88 101 VAL A O 1
ATOM 776 N N . SER A 1 102 ? 10.411 1.130 -27.440 1.00 79.94 102 SER A N 1
ATOM 777 C CA . SER A 1 102 ? 10.306 -0.144 -28.150 1.00 79.94 102 SER A CA 1
ATOM 778 C C . SER A 1 102 ? 9.476 -1.162 -27.358 1.00 79.94 102 SER A C 1
ATOM 780 O O . SER A 1 102 ? 9.399 -1.119 -26.127 1.00 79.94 102 SER A O 1
ATOM 782 N N . ASN A 1 103 ? 8.910 -2.150 -28.059 1.00 82.56 103 ASN A N 1
ATOM 783 C CA . ASN A 1 103 ? 8.169 -3.243 -27.419 1.00 82.56 103 ASN A CA 1
ATOM 784 C C . ASN A 1 103 ? 9.021 -3.998 -26.377 1.00 82.56 103 ASN A C 1
ATOM 786 O O . ASN A 1 103 ? 8.472 -4.541 -25.424 1.00 82.56 103 ASN A O 1
ATOM 790 N N . VAL A 1 104 ? 10.353 -4.007 -26.531 1.00 85.81 104 VAL A N 1
ATOM 791 C CA . VAL A 1 104 ? 11.284 -4.622 -25.573 1.00 85.81 104 VAL A CA 1
ATOM 792 C C . VAL A 1 104 ? 11.197 -3.921 -24.219 1.00 85.81 104 VAL A C 1
ATOM 794 O O . VAL A 1 104 ? 10.958 -4.583 -23.212 1.00 85.81 104 VAL A O 1
ATOM 797 N N . TYR A 1 105 ? 11.327 -2.592 -24.187 1.00 87.94 105 TYR A N 1
ATOM 798 C CA . TYR A 1 105 ? 11.262 -1.830 -22.937 1.00 87.94 105 TYR A CA 1
ATOM 799 C C . TYR A 1 105 ? 9.845 -1.757 -22.373 1.00 87.94 105 TYR A C 1
ATOM 801 O O . TYR A 1 105 ? 9.671 -1.859 -21.163 1.00 87.94 105 TYR A O 1
ATOM 809 N N . ARG A 1 106 ? 8.823 -1.697 -23.234 1.00 86.88 106 ARG A N 1
ATOM 810 C CA . ARG A 1 106 ? 7.423 -1.819 -22.808 1.00 86.88 106 ARG A CA 1
ATOM 811 C C . ARG A 1 106 ? 7.171 -3.111 -22.032 1.00 86.88 106 ARG A C 1
ATOM 813 O O . ARG A 1 106 ? 6.644 -3.080 -20.925 1.00 86.88 106 ARG A O 1
ATOM 820 N N . ASN A 1 107 ? 7.570 -4.249 -22.597 1.00 90.00 107 ASN A N 1
ATOM 821 C CA . ASN A 1 107 ? 7.380 -5.548 -21.952 1.00 90.00 107 ASN A CA 1
ATOM 822 C C . ASN A 1 107 ? 8.213 -5.653 -20.669 1.00 90.00 107 ASN A C 1
ATOM 824 O O . ASN A 1 107 ? 7.752 -6.193 -19.665 1.00 90.00 107 ASN A O 1
ATOM 828 N N . LEU A 1 108 ? 9.424 -5.093 -20.694 1.00 92.81 108 LEU A N 1
ATOM 829 C CA . LEU A 1 108 ? 10.322 -5.047 -19.550 1.00 92.81 108 LEU A CA 1
ATOM 830 C C . LEU A 1 108 ? 9.716 -4.263 -18.370 1.00 92.81 108 LEU A C 1
ATOM 832 O O . LEU A 1 108 ? 9.798 -4.717 -17.231 1.00 92.81 108 LEU A O 1
ATOM 836 N N . PHE A 1 109 ? 9.071 -3.123 -18.631 1.00 95.19 109 PHE A N 1
ATOM 837 C CA . PHE A 1 109 ? 8.484 -2.256 -17.603 1.00 95.19 109 PHE A CA 1
ATOM 838 C C . PHE A 1 109 ? 7.071 -2.644 -17.169 1.00 95.19 109 PHE A C 1
ATOM 840 O O . PHE A 1 109 ? 6.530 -2.007 -16.265 1.00 95.19 109 PHE A O 1
ATOM 847 N N . ASN A 1 110 ? 6.494 -3.715 -17.724 1.00 94.12 110 ASN A N 1
ATOM 848 C CA . ASN A 1 110 ? 5.117 -4.110 -17.425 1.00 94.12 110 ASN A CA 1
ATOM 849 C C . ASN A 1 110 ? 4.848 -4.261 -15.922 1.00 94.12 110 ASN A C 1
ATOM 851 O O . ASN A 1 110 ? 3.785 -3.887 -15.448 1.00 94.12 110 ASN A O 1
ATOM 855 N N . LYS A 1 111 ? 5.819 -4.763 -15.151 1.00 95.44 111 LYS A N 1
ATOM 856 C CA . LYS A 1 111 ? 5.675 -4.933 -13.697 1.00 95.44 111 LYS A CA 1
ATOM 857 C C . LYS A 1 111 ? 5.571 -3.581 -12.956 1.00 95.44 111 LYS A C 1
ATOM 859 O O . LYS A 1 111 ? 4.591 -3.395 -12.242 1.00 95.44 111 LYS A O 1
ATOM 864 N N . PRO A 1 112 ? 6.508 -2.626 -13.131 1.00 96.50 112 PRO A N 1
ATOM 865 C CA . PRO A 1 112 ? 6.328 -1.251 -12.664 1.00 96.50 112 PRO A CA 1
ATOM 866 C C . PRO A 1 112 ? 5.047 -0.555 -13.155 1.00 96.50 112 PRO A C 1
ATOM 868 O O . PRO A 1 112 ? 4.448 0.172 -12.369 1.00 96.50 112 PRO A O 1
ATOM 871 N N . CYS A 1 113 ? 4.590 -0.789 -14.394 1.00 95.62 113 CYS A N 1
ATOM 872 C CA . CYS A 1 113 ? 3.332 -0.196 -14.879 1.00 95.62 113 CYS A CA 1
ATOM 873 C C . CYS A 1 113 ? 2.127 -0.653 -14.047 1.00 95.62 113 CYS A C 1
ATOM 875 O O . CYS A 1 113 ? 1.314 0.167 -13.658 1.00 95.62 113 CYS A O 1
ATOM 877 N N . GLN A 1 114 ? 2.052 -1.928 -13.655 1.00 96.06 114 GLN A N 1
ATOM 878 C CA . GLN A 1 114 ? 0.943 -2.396 -12.810 1.00 96.06 114 GLN A CA 1
ATOM 879 C C . GLN A 1 114 ? 0.894 -1.701 -11.437 1.00 96.06 114 GLN A C 1
ATOM 881 O O . GLN A 1 114 ? -0.186 -1.515 -10.880 1.00 96.06 114 GLN A O 1
ATOM 886 N N . LEU A 1 115 ? 2.054 -1.327 -10.880 1.00 97.25 115 LEU A N 1
ATOM 887 C CA . LEU A 1 115 ? 2.132 -0.529 -9.650 1.00 97.25 115 LEU A CA 1
ATOM 888 C C . LEU A 1 115 ? 1.621 0.900 -9.888 1.00 97.25 115 LEU A C 1
ATOM 890 O O . LEU A 1 115 ? 0.881 1.439 -9.069 1.00 97.25 115 LEU A O 1
ATOM 894 N N . HIS A 1 116 ? 2.006 1.505 -11.013 1.00 95.56 116 HIS A N 1
ATOM 895 C CA . HIS A 1 116 ? 1.532 2.828 -11.428 1.00 95.56 116 HIS A CA 1
ATOM 896 C C . HIS A 1 116 ? 0.009 2.853 -11.625 1.00 95.56 116 HIS A C 1
ATOM 898 O O . HIS A 1 116 ? -0.659 3.727 -11.067 1.00 95.56 116 HIS A O 1
ATOM 904 N N . ASP A 1 117 ? -0.541 1.832 -12.288 1.00 94.50 117 ASP A N 1
ATOM 905 C CA . ASP A 1 117 ? -1.980 1.652 -12.498 1.00 94.50 117 ASP A CA 1
ATOM 906 C C . ASP A 1 117 ? -2.738 1.604 -11.172 1.00 94.50 117 ASP A C 1
ATOM 908 O O . ASP A 1 117 ? -3.760 2.273 -11.020 1.00 94.50 117 ASP A O 1
ATOM 912 N N . PHE A 1 118 ? -2.230 0.858 -10.183 1.00 95.56 118 PHE A N 1
ATOM 913 C CA . PHE A 1 118 ? -2.828 0.824 -8.848 1.00 95.56 118 PHE A CA 1
ATOM 914 C C . PHE A 1 118 ? -2.882 2.225 -8.227 1.00 95.56 118 PHE A C 1
ATOM 916 O O . PHE A 1 118 ? -3.925 2.625 -7.702 1.00 95.56 118 PHE A O 1
ATOM 923 N N . GLY A 1 119 ? -1.793 2.991 -8.326 1.00 94.94 119 GLY A N 1
ATOM 924 C CA . GLY A 1 119 ? -1.748 4.378 -7.870 1.00 94.94 119 GLY A CA 1
ATOM 925 C C . GLY A 1 119 ? -2.824 5.235 -8.543 1.00 94.94 119 GLY A C 1
ATOM 926 O O . GLY A 1 119 ? -3.655 5.844 -7.871 1.00 94.94 119 GLY A O 1
ATOM 927 N N . TYR A 1 120 ? -2.882 5.238 -9.873 1.00 92.69 120 TYR A N 1
ATOM 928 C CA . TYR A 1 120 ? -3.843 6.058 -10.620 1.00 92.69 120 TYR A CA 1
ATOM 929 C C . TYR A 1 120 ? -5.297 5.646 -10.367 1.00 92.69 120 TYR A C 1
ATOM 931 O O . TYR A 1 120 ? -6.173 6.501 -10.206 1.00 92.69 120 TYR A O 1
ATOM 939 N N . ARG A 1 121 ? -5.569 4.343 -10.279 1.00 91.81 121 ARG A N 1
ATOM 940 C CA . ARG A 1 121 ? -6.922 3.807 -10.089 1.00 91.81 121 ARG A CA 1
ATOM 941 C C . ARG A 1 121 ? -7.464 4.035 -8.680 1.00 91.81 121 ARG A C 1
ATOM 943 O O . ARG A 1 121 ? -8.678 4.131 -8.533 1.00 91.81 121 ARG A O 1
ATOM 950 N N . ASN A 1 122 ? -6.606 4.155 -7.665 1.00 92.94 122 ASN A N 1
ATOM 951 C CA . ASN A 1 122 ? -7.040 4.318 -6.271 1.00 92.94 122 ASN A CA 1
ATOM 952 C C . ASN A 1 122 ? -6.883 5.747 -5.735 1.00 92.94 122 ASN A C 1
ATOM 954 O O . ASN A 1 122 ? -7.756 6.208 -5.007 1.00 92.94 122 ASN A O 1
ATOM 958 N N . PHE A 1 123 ? -5.827 6.472 -6.111 1.00 92.44 123 PHE A N 1
ATOM 959 C CA . PHE A 1 123 ? -5.626 7.866 -5.693 1.00 92.44 123 PHE A CA 1
ATOM 960 C C . PHE A 1 123 ? -6.278 8.859 -6.662 1.00 92.44 123 PHE A C 1
ATOM 962 O O . PHE A 1 123 ? -6.750 9.914 -6.253 1.00 92.44 123 PHE A O 1
ATOM 969 N N . GLY A 1 124 ? -6.331 8.520 -7.952 1.00 88.50 124 GLY A N 1
ATOM 970 C CA . GLY A 1 124 ? -6.833 9.415 -8.990 1.00 88.50 124 GLY A CA 1
ATOM 971 C C . GLY A 1 124 ? -8.311 9.221 -9.317 1.00 88.50 124 GLY A C 1
ATOM 972 O O . GLY A 1 124 ? -9.030 10.206 -9.449 1.00 88.50 124 GLY A O 1
ATOM 973 N N . LYS A 1 125 ? -8.742 7.967 -9.481 1.00 84.88 125 LYS A N 1
ATOM 974 C CA . LYS A 1 125 ? -10.111 7.599 -9.874 1.00 84.88 125 LYS A CA 1
ATOM 975 C C . LYS A 1 125 ? -10.877 7.005 -8.694 1.00 84.88 125 LYS A C 1
ATOM 977 O O . LYS A 1 125 ? -11.202 7.744 -7.787 1.00 84.88 125 LYS A O 1
ATOM 982 N N . GLY A 1 126 ? -11.097 5.692 -8.655 1.00 83.75 126 GLY A N 1
ATOM 983 C CA . GLY A 1 126 ? -12.029 4.998 -7.758 1.00 83.75 126 GLY A CA 1
ATOM 984 C C . GLY A 1 126 ? -12.185 5.584 -6.351 1.00 83.75 126 GLY A C 1
ATOM 985 O O . GLY A 1 126 ? -13.201 6.198 -6.062 1.00 83.75 126 GLY A O 1
ATOM 986 N N . LEU A 1 127 ? -11.207 5.384 -5.467 1.00 85.31 127 LEU A N 1
ATOM 987 C CA . LEU A 1 127 ? -11.281 5.863 -4.078 1.00 85.31 127 LEU A CA 1
ATOM 988 C C . LEU A 1 127 ? -10.850 7.330 -3.897 1.00 85.31 127 LEU A C 1
ATOM 990 O O . LEU A 1 127 ? -10.992 7.870 -2.799 1.00 85.31 127 LEU A O 1
ATOM 994 N N . THR A 1 128 ? -10.300 7.959 -4.941 1.00 86.81 128 THR A N 1
ATOM 995 C CA . THR A 1 128 ? -9.734 9.322 -4.930 1.00 86.81 128 THR A CA 1
ATOM 996 C C . THR A 1 128 ? -8.851 9.644 -3.715 1.00 86.81 128 THR A C 1
ATOM 998 O O . THR A 1 128 ? -8.910 10.746 -3.167 1.00 86.81 128 THR A O 1
ATOM 1001 N N . LEU A 1 129 ? -8.071 8.677 -3.229 1.00 83.31 129 LEU A N 1
ATOM 1002 C CA . LEU A 1 129 ? -7.292 8.831 -1.998 1.00 83.31 129 LEU A CA 1
ATOM 1003 C C . LEU A 1 129 ? -6.305 9.993 -2.163 1.00 83.31 129 LEU A C 1
ATOM 1005 O O . LEU A 1 129 ? -5.396 9.903 -2.977 1.00 83.31 129 LEU A O 1
ATOM 1009 N N . SER A 1 130 ? -6.480 11.091 -1.421 1.00 82.06 130 SER A N 1
ATOM 1010 C CA . SER A 1 130 ? -5.573 12.251 -1.461 1.00 82.06 130 SER A CA 1
ATOM 1011 C C . SER A 1 130 ? -5.304 12.808 -2.879 1.00 82.06 130 SER A C 1
ATOM 1013 O O . SER A 1 130 ? -4.176 13.191 -3.201 1.00 82.06 130 SER A O 1
ATOM 1015 N N . ARG A 1 131 ? -6.325 12.846 -3.751 1.00 88.00 131 ARG A N 1
ATOM 1016 C CA . ARG A 1 131 ? -6.197 13.301 -5.149 1.00 88.00 131 ARG A CA 1
ATOM 1017 C C . ARG A 1 131 ? -5.672 14.742 -5.236 1.00 88.00 131 ARG A C 1
ATOM 1019 O O . ARG A 1 131 ? -6.411 15.694 -5.023 1.00 88.00 131 ARG A O 1
ATOM 1026 N N . THR A 1 132 ? -4.392 14.876 -5.565 1.00 87.62 132 THR A N 1
ATOM 1027 C CA . THR A 1 132 ? -3.656 16.142 -5.723 1.00 87.62 132 THR A CA 1
ATOM 1028 C C . THR A 1 132 ? -2.559 15.960 -6.769 1.00 87.62 132 THR A C 1
ATOM 1030 O O . THR A 1 132 ? -2.082 14.835 -6.970 1.00 87.62 132 THR A O 1
ATOM 1033 N N . GLU A 1 133 ? -2.105 17.043 -7.407 1.00 86.75 133 GLU A N 1
ATOM 1034 C CA . GLU A 1 133 ? -0.945 16.959 -8.310 1.00 86.75 133 GLU A CA 1
ATOM 1035 C C . GLU A 1 133 ? 0.334 16.486 -7.611 1.00 86.75 133 GLU A C 1
ATOM 1037 O O . GLU A 1 133 ? 1.130 15.763 -8.214 1.00 86.75 133 GLU A O 1
ATOM 1042 N N . GLU A 1 134 ? 0.515 16.817 -6.330 1.00 86.19 134 GLU A N 1
ATOM 1043 C CA . GLU A 1 134 ? 1.632 16.316 -5.523 1.00 86.19 134 GLU A CA 1
ATOM 1044 C C . GLU A 1 134 ? 1.596 14.784 -5.408 1.00 86.19 134 GLU A C 1
ATOM 1046 O O . GLU A 1 134 ? 2.594 14.106 -5.662 1.00 86.19 134 GLU A O 1
ATOM 1051 N N . THR A 1 135 ? 0.421 14.221 -5.113 1.00 89.12 135 THR A N 1
ATOM 1052 C CA . THR A 1 135 ? 0.234 12.767 -5.024 1.00 89.12 135 THR A CA 1
ATOM 1053 C C . THR A 1 135 ? 0.467 12.094 -6.375 1.00 89.12 135 THR A C 1
ATOM 1055 O O . THR A 1 135 ? 1.142 11.064 -6.439 1.00 89.12 135 THR A O 1
ATOM 1058 N N . ARG A 1 136 ? -0.012 12.690 -7.475 1.00 92.31 136 ARG A N 1
ATOM 1059 C CA . ARG A 1 136 ? 0.262 12.186 -8.829 1.00 92.31 136 ARG A CA 1
ATOM 1060 C C . ARG A 1 136 ? 1.760 12.177 -9.133 1.00 92.31 136 ARG A C 1
ATOM 1062 O O . ARG A 1 136 ? 2.293 11.160 -9.572 1.00 92.31 136 ARG A O 1
ATOM 1069 N N . ALA A 1 137 ? 2.453 13.282 -8.858 1.00 88.31 137 ALA A N 1
ATOM 1070 C CA . ALA A 1 137 ? 3.891 13.406 -9.082 1.00 88.31 137 ALA A CA 1
ATOM 1071 C C . ALA A 1 137 ? 4.700 12.400 -8.248 1.00 88.31 137 ALA A C 1
ATOM 1073 O O . ALA A 1 137 ? 5.690 11.840 -8.736 1.00 88.31 137 ALA A O 1
ATOM 1074 N N . TRP A 1 138 ? 4.270 12.126 -7.016 1.00 93.19 138 TRP A N 1
ATOM 1075 C CA . TRP A 1 138 ? 4.854 11.081 -6.181 1.00 93.19 138 TRP A CA 1
ATOM 1076 C C . TRP A 1 138 ? 4.636 9.676 -6.772 1.00 93.19 138 TRP A C 1
ATOM 1078 O O . TRP A 1 138 ? 5.606 8.921 -6.887 1.00 93.19 138 TRP A O 1
ATOM 1088 N N . ILE A 1 139 ? 3.423 9.340 -7.233 1.00 95.19 139 ILE A N 1
ATOM 1089 C CA . ILE A 1 139 ? 3.123 8.060 -7.908 1.00 95.19 139 ILE A CA 1
ATOM 1090 C C . ILE A 1 139 ? 3.987 7.887 -9.165 1.00 95.19 139 ILE A C 1
ATOM 1092 O O . ILE A 1 139 ? 4.624 6.845 -9.344 1.00 95.19 139 ILE A O 1
ATOM 1096 N N . ASP A 1 140 ? 4.076 8.922 -10.004 1.00 94.19 140 ASP A N 1
ATOM 1097 C CA . ASP A 1 140 ? 4.907 8.912 -11.212 1.00 94.19 140 ASP A CA 1
ATOM 1098 C C . ASP A 1 140 ? 6.395 8.709 -10.848 1.00 94.19 140 ASP A C 1
ATOM 1100 O O . ASP A 1 140 ? 7.114 7.929 -11.477 1.00 94.19 140 ASP A O 1
ATOM 1104 N N . SER A 1 141 ? 6.871 9.345 -9.774 1.00 94.25 141 SER A N 1
ATOM 1105 C CA . SER A 1 141 ? 8.252 9.195 -9.285 1.00 94.25 141 SER A CA 1
ATOM 1106 C C . SER A 1 141 ? 8.547 7.794 -8.730 1.00 94.25 141 SER A C 1
ATOM 1108 O O . SER A 1 141 ? 9.637 7.248 -8.955 1.00 94.25 141 SER A O 1
ATOM 1110 N N . ARG A 1 142 ? 7.583 7.173 -8.036 1.00 96.25 142 ARG A N 1
ATOM 1111 C CA . ARG A 1 142 ? 7.671 5.768 -7.601 1.00 96.25 142 ARG A CA 1
ATOM 1112 C C . ARG A 1 142 ? 7.769 4.831 -8.799 1.00 96.25 142 ARG A C 1
ATOM 1114 O O . ARG A 1 142 ? 8.654 3.976 -8.821 1.00 96.25 142 ARG A O 1
ATOM 1121 N N . PHE A 1 143 ? 6.951 5.044 -9.827 1.00 96.62 143 PHE A N 1
ATOM 1122 C CA . PHE A 1 143 ? 7.011 4.276 -11.069 1.00 96.62 143 PHE A CA 1
ATOM 1123 C C . PHE A 1 143 ? 8.395 4.353 -11.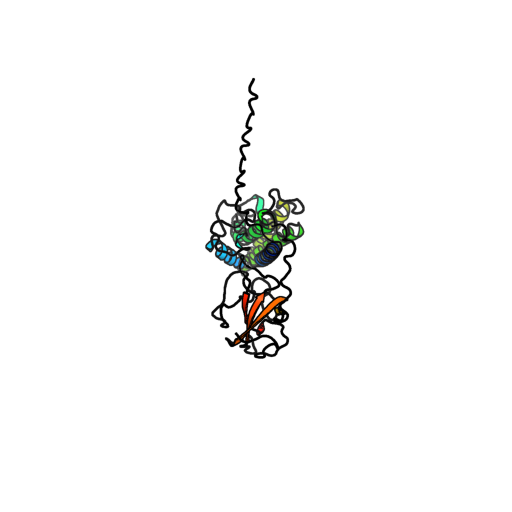733 1.00 96.62 143 PHE A C 1
ATOM 1125 O O . PHE A 1 143 ? 8.993 3.315 -12.033 1.00 96.62 143 PHE A O 1
ATOM 1132 N N . ARG A 1 144 ? 8.971 5.557 -11.856 1.00 96.75 144 ARG A N 1
ATOM 1133 C CA . ARG A 1 144 ? 10.344 5.742 -12.360 1.00 96.75 144 ARG A CA 1
ATOM 1134 C C . ARG A 1 144 ? 11.377 4.977 -11.535 1.00 96.75 144 ARG A C 1
ATOM 1136 O O . ARG A 1 144 ? 12.251 4.312 -12.093 1.00 96.75 144 ARG A O 1
ATOM 1143 N N . THR A 1 145 ? 11.267 5.043 -10.210 1.00 97.94 145 THR A N 1
ATOM 1144 C CA . THR A 1 145 ? 12.184 4.348 -9.295 1.00 97.94 145 THR A CA 1
ATOM 1145 C C . THR A 1 145 ? 12.134 2.835 -9.495 1.00 97.94 145 THR A C 1
ATOM 1147 O O . THR A 1 145 ? 13.177 2.182 -9.549 1.00 97.94 145 THR A O 1
ATOM 1150 N N . GLU A 1 146 ? 10.944 2.262 -9.660 1.00 98.06 146 GLU A N 1
ATOM 1151 C CA . GLU A 1 146 ? 10.805 0.821 -9.861 1.00 98.06 146 GLU A CA 1
ATOM 1152 C C . GLU A 1 146 ? 11.233 0.368 -11.263 1.00 98.06 146 GLU A C 1
ATOM 1154 O O . GLU A 1 146 ? 11.824 -0.707 -11.395 1.00 98.06 146 GLU A O 1
ATOM 1159 N N . MET A 1 147 ? 11.058 1.197 -12.300 1.00 97.69 147 MET A N 1
ATOM 1160 C CA . MET A 1 147 ? 11.683 0.949 -13.606 1.00 97.69 147 MET A CA 1
ATOM 1161 C C . MET A 1 147 ? 13.215 0.941 -13.505 1.00 97.69 147 MET A C 1
ATOM 1163 O O . MET A 1 147 ? 13.867 0.043 -14.038 1.00 97.69 147 MET A O 1
ATOM 1167 N N . TYR A 1 148 ? 13.808 1.879 -12.759 1.00 98.12 148 TYR A N 1
ATOM 1168 C CA . TYR A 1 148 ? 15.250 1.899 -12.496 1.00 98.12 148 TYR A CA 1
ATOM 1169 C C . TYR A 1 148 ? 15.731 0.671 -11.735 1.00 98.12 148 TYR A C 1
ATOM 1171 O O . TYR A 1 148 ? 16.739 0.079 -12.125 1.00 98.12 148 TYR A O 1
ATOM 1179 N N . ARG A 1 149 ? 15.005 0.251 -10.694 1.00 97.81 149 ARG A N 1
ATOM 1180 C CA . ARG A 1 149 ? 15.306 -0.981 -9.956 1.00 97.81 149 ARG A CA 1
ATOM 1181 C C . ARG A 1 149 ? 15.355 -2.178 -10.897 1.00 97.81 149 ARG A C 1
ATOM 1183 O O . ARG A 1 149 ? 16.276 -2.986 -10.837 1.00 97.81 149 ARG A O 1
ATOM 1190 N N . LEU A 1 150 ? 14.382 -2.262 -11.796 1.00 96.56 150 LEU A N 1
ATOM 1191 C CA . LEU A 1 150 ? 14.297 -3.324 -12.781 1.00 96.56 150 LEU A CA 1
ATOM 1192 C C . LEU A 1 150 ? 15.476 -3.287 -13.772 1.00 96.56 150 LEU A C 1
ATOM 1194 O O . LEU A 1 150 ? 16.040 -4.340 -14.078 1.00 96.56 150 LEU A O 1
ATOM 1198 N N . CYS A 1 151 ? 15.899 -2.101 -14.221 1.00 97.44 151 CYS A N 1
ATOM 1199 C CA . CYS A 1 151 ? 17.103 -1.938 -15.043 1.00 97.44 151 CYS A CA 1
ATOM 1200 C C . CYS A 1 151 ? 18.382 -2.378 -14.310 1.00 97.44 151 CYS A C 1
ATOM 1202 O O . CYS A 1 151 ? 19.236 -3.029 -14.911 1.00 97.44 151 CYS A O 1
ATOM 1204 N N . GLU A 1 152 ? 18.523 -2.036 -13.025 1.00 96.88 152 GLU A N 1
ATOM 1205 C CA . GLU A 1 152 ? 19.653 -2.471 -12.192 1.00 96.88 152 GLU A CA 1
ATOM 1206 C C . GLU A 1 152 ? 19.696 -3.995 -12.060 1.00 96.88 152 GLU A C 1
ATOM 1208 O O . GLU A 1 152 ? 20.750 -4.597 -12.243 1.00 96.88 152 GLU A O 1
ATOM 1213 N N . THR A 1 153 ? 18.548 -4.630 -11.810 1.00 95.50 153 THR A N 1
ATOM 1214 C CA . THR A 1 153 ? 18.465 -6.088 -11.649 1.00 95.50 153 THR A CA 1
ATOM 1215 C C . THR A 1 153 ? 18.755 -6.837 -12.951 1.00 95.50 153 THR A C 1
ATOM 1217 O O . THR A 1 153 ? 19.582 -7.744 -12.959 1.00 95.50 153 THR A O 1
ATOM 1220 N N . ASN A 1 154 ? 18.114 -6.465 -14.064 1.00 95.31 154 ASN A N 1
ATOM 1221 C CA . ASN A 1 154 ? 18.225 -7.225 -15.318 1.00 95.31 154 ASN A CA 1
ATOM 1222 C C . ASN A 1 154 ? 19.547 -7.001 -16.062 1.00 95.31 154 ASN A C 1
ATOM 1224 O O . ASN A 1 154 ? 19.960 -7.848 -16.849 1.00 95.31 154 ASN A O 1
ATOM 1228 N N . TYR A 1 155 ? 20.221 -5.877 -15.810 1.00 96.44 155 TYR A N 1
ATOM 1229 C CA . TYR A 1 155 ? 21.460 -5.506 -16.494 1.00 96.44 155 TYR A CA 1
ATOM 1230 C C . TYR A 1 155 ? 22.604 -5.230 -15.509 1.00 96.44 155 TYR A C 1
ATOM 1232 O O . TYR A 1 155 ? 23.464 -4.386 -15.772 1.00 96.44 155 TYR A O 1
ATOM 1240 N N . ALA A 1 156 ? 22.647 -5.935 -14.372 1.00 95.00 156 ALA A N 1
ATOM 1241 C CA . ALA A 1 156 ? 23.672 -5.759 -13.337 1.00 95.00 156 ALA A CA 1
ATOM 1242 C C . ALA A 1 156 ? 25.105 -5.858 -13.904 1.00 95.00 156 ALA A C 1
ATOM 1244 O O . ALA A 1 156 ? 25.958 -5.017 -13.608 1.00 95.00 156 ALA A O 1
ATOM 1245 N N . GLY A 1 157 ? 25.338 -6.814 -14.811 1.00 95.75 157 GLY A N 1
ATOM 1246 C CA . GLY A 1 157 ? 26.624 -7.022 -15.486 1.00 95.75 157 GLY A CA 1
ATOM 1247 C C . GLY A 1 157 ? 26.840 -6.218 -16.776 1.00 95.75 157 GLY A C 1
ATOM 1248 O O . GLY A 1 157 ? 27.926 -6.277 -17.341 1.00 95.75 157 GLY A O 1
ATOM 1249 N N . ASN A 1 158 ? 25.845 -5.465 -17.265 1.00 96.81 158 ASN A N 1
ATOM 1250 C CA . ASN A 1 158 ? 25.932 -4.755 -18.546 1.00 96.81 158 ASN A CA 1
ATOM 1251 C C . ASN A 1 158 ? 25.628 -3.259 -18.386 1.00 96.81 158 ASN A C 1
ATOM 1253 O O . ASN A 1 158 ? 24.478 -2.822 -18.447 1.00 96.81 158 ASN A O 1
ATOM 1257 N N . ARG A 1 159 ? 26.683 -2.451 -18.217 1.00 96.06 159 ARG A N 1
ATOM 1258 C CA . ARG A 1 159 ? 26.567 -1.000 -17.990 1.00 96.06 159 ARG A CA 1
ATOM 1259 C C . ARG A 1 159 ? 25.883 -0.263 -19.146 1.00 96.06 159 ARG A C 1
ATOM 1261 O O . ARG A 1 159 ? 25.119 0.664 -18.887 1.00 96.06 159 ARG A O 1
ATOM 1268 N N . LEU A 1 160 ? 26.140 -0.665 -20.393 1.00 95.69 160 LEU A N 1
ATOM 1269 C CA . LEU A 1 160 ? 25.570 -0.013 -21.576 1.00 95.69 160 LEU A CA 1
ATOM 1270 C C . LEU A 1 160 ? 24.065 -0.275 -21.682 1.00 95.69 160 LEU A C 1
ATOM 1272 O O . LEU A 1 160 ? 23.285 0.669 -21.790 1.00 95.69 160 LEU A O 1
ATOM 1276 N N . GLN A 1 161 ? 23.642 -1.538 -21.566 1.00 95.56 161 GLN A N 1
ATOM 1277 C CA . GLN A 1 161 ? 22.216 -1.890 -21.572 1.00 95.56 161 GLN A CA 1
ATOM 1278 C C . GLN A 1 161 ? 21.481 -1.299 -20.370 1.00 95.56 161 GLN A C 1
ATOM 1280 O O . GLN A 1 161 ? 20.362 -0.810 -20.512 1.00 95.56 161 GLN A O 1
ATOM 1285 N N . ARG A 1 162 ? 22.125 -1.262 -19.198 1.00 97.44 162 ARG A N 1
ATOM 1286 C CA . ARG A 1 162 ? 21.570 -0.603 -18.015 1.00 97.44 162 ARG A CA 1
ATOM 1287 C C . ARG A 1 162 ? 21.331 0.886 -18.249 1.00 97.44 162 ARG A C 1
ATOM 1289 O O . ARG A 1 162 ? 20.261 1.379 -17.907 1.00 97.44 162 ARG A O 1
ATOM 1296 N N . GLY A 1 163 ? 22.294 1.586 -18.852 1.00 96.56 163 GLY A N 1
ATOM 1297 C CA . GLY A 1 163 ? 22.150 2.992 -19.236 1.00 96.56 163 GLY A CA 1
ATOM 1298 C C . GLY A 1 163 ? 20.987 3.206 -20.204 1.00 96.56 163 GLY A C 1
ATOM 1299 O O . GLY A 1 163 ? 20.101 4.007 -19.923 1.00 96.56 163 GLY A O 1
ATOM 1300 N N . ALA A 1 164 ? 20.929 2.419 -21.282 1.00 95.00 164 ALA A N 1
ATOM 1301 C CA . ALA A 1 164 ? 19.847 2.494 -22.265 1.00 95.00 164 ALA A CA 1
ATOM 1302 C C . ALA A 1 164 ? 18.464 2.207 -21.649 1.00 95.00 164 ALA A C 1
ATOM 1304 O O . ALA A 1 164 ? 17.493 2.903 -21.950 1.00 95.00 164 ALA A O 1
ATOM 1305 N N . CYS A 1 165 ? 18.375 1.226 -20.748 1.00 96.94 165 CYS A N 1
ATOM 1306 C CA . CYS A 1 165 ? 17.156 0.919 -20.005 1.00 96.94 165 CYS A CA 1
ATOM 1307 C C . CYS A 1 165 ? 16.696 2.111 -19.161 1.00 96.94 165 CYS A C 1
ATOM 1309 O O . CYS A 1 165 ? 15.535 2.504 -19.239 1.00 96.94 165 CYS A O 1
ATOM 1311 N N . LYS A 1 166 ? 17.608 2.742 -18.414 1.00 97.38 166 LYS A N 1
ATOM 1312 C CA . LYS A 1 166 ? 17.286 3.923 -17.605 1.00 97.38 166 LYS A CA 1
ATOM 1313 C C . LYS A 1 166 ? 16.815 5.104 -18.456 1.00 97.38 166 LYS A C 1
ATOM 1315 O O . LYS A 1 166 ? 15.802 5.710 -18.134 1.00 97.38 166 LYS A O 1
ATOM 1320 N N . THR A 1 167 ? 17.460 5.372 -19.590 1.00 95.62 167 THR A N 1
ATOM 1321 C CA . THR A 1 167 ? 16.994 6.414 -20.519 1.00 95.62 167 THR A CA 1
ATOM 1322 C C . THR A 1 167 ? 15.569 6.149 -21.012 1.00 95.62 167 THR A C 1
ATOM 1324 O O . THR A 1 167 ? 14.762 7.070 -21.082 1.00 95.62 167 THR A O 1
ATOM 1327 N N . ASN A 1 168 ? 15.217 4.892 -21.302 1.00 94.75 168 ASN A N 1
ATOM 1328 C CA . ASN A 1 168 ? 13.842 4.552 -21.678 1.00 94.75 168 ASN A CA 1
ATOM 1329 C C . ASN A 1 168 ? 12.865 4.720 -20.504 1.00 94.75 168 ASN A C 1
ATOM 1331 O O . ASN A 1 168 ? 11.752 5.186 -20.718 1.00 94.75 168 ASN A O 1
ATOM 1335 N N . ALA A 1 169 ? 13.272 4.410 -19.271 1.00 95.75 169 ALA A N 1
ATOM 1336 C CA . ALA A 1 169 ? 12.452 4.668 -18.087 1.00 95.75 169 ALA A CA 1
ATOM 1337 C C . ALA A 1 169 ? 12.171 6.171 -17.887 1.00 95.75 169 ALA A C 1
ATOM 1339 O O . ALA A 1 169 ? 11.054 6.536 -17.526 1.00 95.75 169 ALA A O 1
ATOM 1340 N N . ASP A 1 170 ? 13.144 7.042 -18.170 1.00 95.06 170 ASP A N 1
ATOM 1341 C CA . ASP A 1 170 ? 12.959 8.498 -18.128 1.00 95.06 170 ASP A CA 1
ATOM 1342 C C . ASP A 1 170 ? 11.953 8.984 -19.180 1.00 95.06 170 ASP A C 1
ATOM 1344 O O . ASP A 1 170 ? 11.109 9.823 -18.872 1.00 95.06 170 ASP A O 1
ATOM 1348 N N . ILE A 1 171 ? 11.994 8.426 -20.396 1.00 92.56 171 ILE A N 1
ATOM 1349 C CA . ILE A 1 171 ? 11.028 8.737 -21.465 1.00 92.56 171 ILE A CA 1
ATOM 1350 C C . ILE A 1 171 ? 9.609 8.337 -21.047 1.00 92.56 171 ILE A C 1
ATOM 1352 O O . ILE A 1 171 ? 8.671 9.122 -21.201 1.00 92.56 171 ILE A O 1
ATOM 1356 N N . VAL A 1 172 ? 9.450 7.132 -20.496 1.00 92.19 172 VAL A N 1
ATOM 1357 C CA . VAL A 1 172 ? 8.151 6.636 -20.022 1.00 92.19 172 VAL A CA 1
ATOM 1358 C C . VAL A 1 172 ? 7.627 7.510 -18.881 1.00 92.19 172 VAL A C 1
ATOM 1360 O O . VAL A 1 172 ? 6.484 7.959 -18.929 1.00 92.19 172 VAL A O 1
ATOM 1363 N N . TRP A 1 173 ? 8.470 7.821 -17.893 1.00 93.44 173 TRP A N 1
ATOM 1364 C CA . TRP A 1 173 ? 8.117 8.708 -16.783 1.00 93.44 173 TRP A CA 1
ATOM 1365 C C . TRP A 1 173 ? 7.705 10.109 -17.257 1.00 93.44 173 TRP A C 1
ATOM 1367 O O . TRP A 1 173 ? 6.680 10.636 -16.826 1.00 93.44 173 TRP A O 1
ATOM 1377 N N . ALA A 1 174 ? 8.474 10.709 -18.167 1.00 91.50 174 ALA A N 1
ATOM 1378 C CA . ALA A 1 174 ? 8.158 12.021 -18.720 1.00 91.50 174 ALA A CA 1
ATOM 1379 C C . ALA A 1 174 ? 6.835 11.998 -19.500 1.00 91.50 174 ALA A C 1
ATOM 1381 O O . ALA A 1 174 ? 6.064 12.954 -19.437 1.00 91.50 174 ALA A O 1
ATOM 1382 N N . THR A 1 175 ? 6.543 10.891 -20.190 1.00 90.81 175 THR A N 1
ATOM 1383 C CA . THR A 1 175 ? 5.273 10.713 -20.899 1.00 90.81 175 THR A CA 1
ATOM 1384 C C . THR A 1 175 ? 4.104 10.739 -19.919 1.00 90.81 175 THR A C 1
ATOM 1386 O O . THR A 1 175 ? 3.246 11.607 -20.055 1.00 90.81 175 THR A O 1
ATOM 1389 N N . VAL A 1 176 ? 4.103 9.888 -18.883 1.00 89.69 176 VAL A N 1
ATOM 1390 C CA . VAL A 1 176 ? 3.002 9.863 -17.897 1.00 89.69 176 VAL A CA 1
ATOM 1391 C C . VAL A 1 176 ? 2.871 11.182 -17.128 1.00 89.69 176 VAL A C 1
ATOM 1393 O O . VAL A 1 176 ? 1.755 11.622 -16.848 1.00 89.69 176 VAL A O 1
ATOM 1396 N N . ARG A 1 177 ? 3.984 11.883 -16.855 1.00 90.00 177 ARG A N 1
ATOM 1397 C CA . ARG A 1 177 ? 3.950 13.230 -16.258 1.00 90.00 177 ARG A CA 1
ATOM 1398 C C . ARG A 1 177 ? 3.146 14.212 -17.104 1.00 90.00 177 ARG A C 1
ATOM 1400 O O . ARG A 1 177 ? 2.353 14.969 -16.539 1.00 90.00 177 ARG A O 1
ATOM 1407 N N . ASN A 1 178 ? 3.331 14.167 -18.421 1.00 86.50 178 ASN A N 1
ATOM 1408 C CA . ASN A 1 178 ? 2.739 15.106 -19.371 1.00 86.50 178 ASN A CA 1
ATOM 1409 C C . ASN A 1 178 ? 1.319 14.716 -19.810 1.00 86.50 178 ASN A C 1
ATOM 1411 O O . ASN A 1 178 ? 0.527 15.601 -20.118 1.00 86.50 178 ASN A O 1
ATOM 1415 N N . THR A 1 179 ? 0.981 13.423 -19.838 1.00 83.50 179 THR A N 1
ATOM 1416 C CA . THR A 1 179 ? -0.326 12.936 -20.322 1.00 83.50 179 THR A CA 1
ATOM 1417 C C . THR A 1 179 ? -1.306 12.567 -19.207 1.00 83.50 179 THR A C 1
ATOM 1419 O O . THR A 1 179 ? -2.504 12.487 -19.458 1.00 83.50 179 THR A O 1
ATOM 1422 N N . GLY A 1 180 ? -0.842 12.400 -17.962 1.00 73.56 180 GLY A N 1
ATOM 1423 C CA . GLY A 1 180 ? -1.652 11.953 -16.817 1.00 73.56 180 GLY A CA 1
ATOM 1424 C C . GLY A 1 180 ? -2.708 12.938 -16.284 1.00 73.56 180 GLY A C 1
ATOM 1425 O O . GLY A 1 180 ? -3.354 12.640 -15.276 1.00 73.56 180 GLY A O 1
ATOM 1426 N N . GLY A 1 181 ? -2.897 14.086 -16.944 1.00 76.44 181 GLY A N 1
ATOM 1427 C CA . GLY A 1 181 ? -3.865 15.125 -16.574 1.00 76.44 181 GLY A CA 1
ATOM 1428 C C . GLY A 1 181 ? -3.462 15.955 -15.348 1.00 76.44 181 GLY A C 1
ATOM 1429 O O . GLY A 1 181 ? -2.379 15.777 -14.800 1.00 76.44 181 GLY A O 1
ATOM 1430 N N . ASN A 1 182 ? -4.340 16.875 -14.932 1.00 81.44 182 ASN A N 1
ATOM 1431 C CA . ASN A 1 182 ? -4.185 17.676 -13.713 1.00 81.44 182 ASN A CA 1
ATOM 1432 C C . ASN A 1 182 ? -5.163 17.182 -12.629 1.00 81.44 182 ASN A C 1
ATOM 1434 O O . ASN A 1 182 ? -6.376 17.300 -12.786 1.00 81.44 182 ASN A O 1
ATOM 1438 N N . TRP A 1 183 ? -4.656 16.626 -11.535 1.00 86.75 183 TRP A N 1
ATOM 1439 C CA . TRP A 1 183 ? -5.418 16.101 -10.404 1.00 86.75 183 TRP A CA 1
ATOM 1440 C C . TRP A 1 183 ? -5.989 17.170 -9.477 1.00 86.75 183 TRP A C 1
ATOM 1442 O O . TRP A 1 183 ? -6.845 16.836 -8.665 1.00 86.75 183 TRP A O 1
ATOM 1452 N N . ASP A 1 184 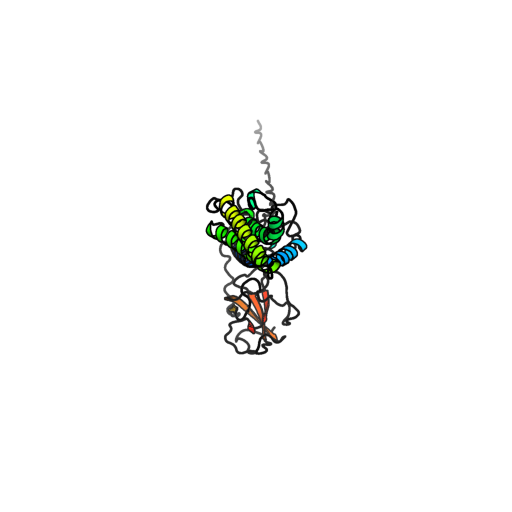? -5.625 18.436 -9.664 1.00 80.69 184 ASP A N 1
ATOM 1453 C CA . ASP A 1 184 ? -6.325 19.560 -9.037 1.00 80.69 184 ASP A CA 1
ATOM 1454 C C . ASP A 1 184 ? -7.715 19.777 -9.669 1.00 80.69 184 ASP A C 1
ATOM 1456 O O . ASP A 1 184 ? -8.560 20.478 -9.113 1.00 80.69 184 ASP A O 1
ATOM 1460 N N . THR A 1 185 ? -7.990 19.143 -10.821 1.00 81.50 185 THR A N 1
ATOM 1461 C CA . THR A 1 185 ? -9.348 19.056 -11.371 1.00 81.50 185 THR A CA 1
ATOM 1462 C C . THR A 1 185 ? -10.127 17.888 -10.744 1.00 81.50 185 THR A C 1
ATOM 1464 O O . THR A 1 185 ? -9.588 16.769 -10.635 1.00 81.50 185 THR A O 1
ATOM 1467 N N . PRO A 1 186 ? -11.399 18.112 -10.341 1.00 77.75 186 PRO A N 1
ATOM 1468 C CA . PRO A 1 186 ? -12.257 17.053 -9.822 1.00 77.75 186 PRO A CA 1
ATOM 1469 C C . PRO A 1 186 ? -12.359 15.873 -10.799 1.00 77.75 186 PRO A C 1
ATOM 1471 O O . PRO A 1 186 ? -12.344 16.082 -12.015 1.00 77.75 186 PRO A O 1
ATOM 1474 N N . PRO A 1 187 ? -12.456 14.632 -10.298 1.00 76.56 187 PRO A N 1
ATOM 1475 C CA . PRO A 1 187 ? -12.614 13.471 -11.160 1.00 76.56 187 PRO A CA 1
ATOM 1476 C C . PRO A 1 187 ? -13.968 13.516 -11.877 1.00 76.56 187 PRO A C 1
ATOM 1478 O O . PRO A 1 187 ? -14.973 13.941 -11.311 1.00 76.56 187 PRO A O 1
ATOM 1481 N N . GLU A 1 188 ? -13.997 13.024 -13.115 1.00 71.50 188 GLU A N 1
ATOM 1482 C CA . GLU A 1 188 ? -15.214 12.944 -13.935 1.00 71.50 188 GLU A CA 1
ATOM 1483 C C . GLU A 1 188 ? -16.300 12.071 -13.284 1.00 71.50 188 GLU A C 1
ATOM 1485 O O . GLU A 1 188 ? -17.487 12.369 -13.375 1.00 71.50 188 GLU A O 1
ATOM 1490 N N . THR A 1 189 ? -15.891 11.013 -12.574 1.00 72.62 189 THR A N 1
ATOM 1491 C CA . THR A 1 189 ? -16.774 10.180 -11.750 1.00 72.62 189 THR A CA 1
ATOM 1492 C C . THR A 1 189 ? -16.427 10.376 -10.271 1.00 72.62 189 THR A C 1
ATOM 1494 O O . THR A 1 189 ? -15.292 10.084 -9.883 1.00 72.62 189 THR A O 1
ATOM 1497 N N . PRO A 1 190 ? -17.366 10.859 -9.434 1.00 67.06 190 PRO A N 1
ATOM 1498 C CA . PRO A 1 190 ? -17.160 10.957 -7.993 1.00 67.06 190 PRO A CA 1
ATOM 1499 C C . PRO A 1 190 ? -16.931 9.576 -7.353 1.00 67.06 190 PRO A C 1
ATOM 1501 O O . PRO A 1 190 ? -17.533 8.594 -7.798 1.00 67.06 190 PRO A O 1
ATOM 1504 N N . PRO A 1 191 ? -16.100 9.482 -6.300 1.00 70.00 191 PRO A N 1
ATOM 1505 C CA . PRO A 1 191 ? -15.909 8.240 -5.554 1.00 70.00 191 PRO A CA 1
ATOM 1506 C C . PRO A 1 191 ? -17.202 7.817 -4.841 1.00 70.00 191 PRO A C 1
ATOM 1508 O O . PRO A 1 191 ? -18.117 8.623 -4.648 1.00 70.00 191 PRO A O 1
ATOM 1511 N N . ALA A 1 192 ? -17.246 6.564 -4.374 1.00 66.38 192 ALA A N 1
ATOM 1512 C CA . ALA A 1 192 ? -18.272 6.113 -3.435 1.00 66.38 192 ALA A CA 1
ATOM 1513 C C . ALA A 1 192 ? -18.426 7.120 -2.264 1.00 66.38 192 ALA A C 1
ATOM 1515 O O . ALA A 1 192 ? -17.410 7.467 -1.646 1.00 66.38 192 ALA A O 1
ATOM 1516 N N . PRO A 1 193 ? -19.653 7.595 -1.955 1.00 64.06 193 PRO A N 1
ATOM 1517 C CA . PRO A 1 193 ? -19.872 8.578 -0.899 1.00 64.06 193 PRO A CA 1
ATOM 1518 C C . PRO A 1 193 ? -19.371 8.081 0.456 1.00 64.06 193 PRO A C 1
ATOM 1520 O O . PRO A 1 193 ? -19.449 6.888 0.767 1.00 64.06 193 PRO A O 1
ATOM 1523 N N . LEU A 1 194 ? -18.886 9.013 1.274 1.00 65.62 194 LEU A N 1
ATOM 1524 C CA . LEU A 1 194 ? -18.667 8.731 2.687 1.00 65.62 194 LEU A CA 1
ATOM 1525 C C . LEU A 1 194 ? -20.007 8.645 3.389 1.00 65.62 194 LEU A C 1
ATOM 1527 O O . LEU A 1 194 ? -20.922 9.413 3.078 1.00 65.62 194 LEU A O 1
ATOM 1531 N N . ASP A 1 195 ? -20.092 7.742 4.357 1.00 62.94 195 ASP A N 1
ATOM 1532 C CA . ASP A 1 195 ? -21.210 7.790 5.282 1.00 62.94 195 ASP A CA 1
ATOM 1533 C C . ASP A 1 195 ? -21.115 9.123 6.030 1.00 62.94 195 ASP A C 1
ATOM 1535 O O . ASP A 1 195 ? -20.017 9.482 6.485 1.00 62.94 195 ASP A O 1
ATOM 1539 N N . PRO A 1 196 ? -22.215 9.892 6.140 1.00 54.66 196 PRO A N 1
ATOM 1540 C CA . PRO A 1 196 ? -22.208 11.087 6.962 1.00 54.66 196 PRO A CA 1
ATOM 1541 C C . PRO A 1 196 ? -21.729 10.670 8.345 1.00 54.66 196 PRO A C 1
ATOM 1543 O O . PRO A 1 196 ? -22.282 9.736 8.928 1.00 54.66 196 PRO A O 1
ATOM 1546 N N . THR A 1 197 ? -20.664 11.321 8.828 1.00 47.19 197 THR A N 1
ATOM 1547 C CA . THR A 1 197 ? -20.061 11.024 10.128 1.00 47.19 197 THR A CA 1
ATOM 1548 C C . THR A 1 197 ? -21.193 10.848 11.133 1.00 47.19 197 THR A C 1
ATOM 1550 O O . THR A 1 197 ? -21.944 11.811 11.334 1.00 47.19 197 THR A O 1
ATOM 1553 N N . PRO A 1 198 ? -21.372 9.651 11.729 1.00 46.06 198 PRO A N 1
ATOM 1554 C CA . PRO A 1 198 ? -22.354 9.491 12.782 1.00 46.06 198 PRO A CA 1
ATOM 1555 C C . PRO A 1 198 ? -22.086 10.600 13.792 1.00 46.06 198 PRO A C 1
ATOM 1557 O O . PRO A 1 198 ? -20.930 10.790 14.186 1.00 46.06 198 PRO A O 1
ATOM 1560 N N . ALA A 1 199 ? -23.119 11.370 14.163 1.00 41.03 199 ALA A N 1
ATOM 1561 C CA . ALA A 1 199 ? -23.007 12.292 15.291 1.00 41.03 199 ALA A CA 1
ATOM 1562 C C . ALA A 1 199 ? -22.292 11.528 16.408 1.00 41.03 199 ALA A C 1
ATOM 1564 O O . ALA A 1 199 ? -22.675 10.367 16.589 1.00 41.03 199 ALA A O 1
ATOM 1565 N N . PRO A 1 200 ? -21.253 12.098 17.061 1.00 37.81 200 PRO A N 1
ATOM 1566 C CA . PRO A 1 200 ? -20.408 11.364 17.989 1.00 37.81 200 PRO A CA 1
ATOM 1567 C C . PRO A 1 200 ? -21.305 10.506 18.862 1.00 37.81 200 PRO A C 1
ATOM 1569 O O . PRO A 1 200 ? -22.049 11.036 19.691 1.00 37.81 200 PRO A O 1
ATOM 1572 N N . GLN A 1 201 ? -21.329 9.193 18.607 1.00 34.44 201 GLN A N 1
ATOM 1573 C CA . GLN A 1 201 ? -21.996 8.316 19.545 1.00 34.44 201 GLN A CA 1
ATOM 1574 C C . GLN A 1 201 ? -21.243 8.571 20.839 1.00 34.44 201 GLN A C 1
ATOM 1576 O O . GLN A 1 201 ? -20.009 8.640 20.771 1.00 34.44 201 GLN A O 1
ATOM 1581 N N . PRO A 1 202 ? -21.933 8.836 21.962 1.00 32.94 202 PRO A N 1
ATOM 1582 C CA . PRO A 1 202 ? -21.249 9.040 23.220 1.00 32.94 202 PRO A CA 1
ATOM 1583 C C . PRO A 1 202 ? -20.311 7.855 23.363 1.00 32.94 202 PRO A C 1
ATOM 1585 O O . PRO A 1 202 ? -20.761 6.715 23.482 1.00 32.94 202 PRO A O 1
ATOM 1588 N N . VAL A 1 203 ? -19.010 8.129 23.223 1.00 38.81 203 VAL A N 1
ATOM 1589 C CA . VAL A 1 203 ? -17.975 7.153 23.516 1.00 38.81 203 VAL A CA 1
ATOM 1590 C C . VAL A 1 203 ? -18.372 6.684 24.904 1.00 38.81 203 VAL A C 1
ATOM 1592 O O . VAL A 1 203 ? -18.546 7.559 25.765 1.00 38.81 203 VAL A O 1
ATOM 1595 N N . PRO A 1 204 ? -18.640 5.381 25.122 1.00 39.47 204 PRO A N 1
ATOM 1596 C CA . PRO A 1 204 ? -18.878 4.902 26.467 1.00 39.47 204 PRO A CA 1
ATOM 1597 C C . PRO A 1 204 ? -17.741 5.484 27.285 1.00 39.47 204 PRO A C 1
ATOM 1599 O O . PRO A 1 204 ? -16.578 5.290 26.915 1.00 39.47 204 PRO A O 1
ATOM 1602 N N . ALA A 1 205 ? -18.073 6.318 28.279 1.00 41.66 205 ALA A N 1
ATOM 1603 C CA . ALA A 1 205 ? -17.056 6.913 29.128 1.00 41.66 205 ALA A CA 1
ATOM 1604 C C . ALA A 1 205 ? -16.119 5.765 29.508 1.00 41.66 205 ALA A C 1
ATOM 1606 O O . ALA A 1 205 ? -16.648 4.701 29.855 1.00 41.66 205 ALA A O 1
ATOM 1607 N N . PRO A 1 206 ? -14.790 5.908 29.327 1.00 42.44 206 PRO A N 1
ATOM 1608 C CA . PRO A 1 206 ? -13.873 4.816 29.599 1.00 42.44 206 PRO A CA 1
ATOM 1609 C C . PRO A 1 206 ? -14.263 4.262 30.956 1.00 42.44 206 PRO A C 1
ATOM 1611 O O . PRO A 1 206 ? -14.307 5.021 31.928 1.00 42.44 206 PRO A O 1
ATOM 1614 N N . SER A 1 207 ? -14.652 2.984 31.000 1.00 45.00 207 SER A N 1
ATOM 1615 C CA . SER A 1 207 ? -14.914 2.345 32.279 1.00 45.00 207 SER A CA 1
ATOM 1616 C C . SER A 1 207 ? -13.680 2.639 33.127 1.00 45.00 207 SER A C 1
ATOM 1618 O O . SER A 1 207 ? -12.575 2.322 32.673 1.00 45.00 207 SER A O 1
ATOM 1620 N N . PRO A 1 208 ? -13.818 3.277 34.303 1.00 54.50 208 PRO A N 1
ATOM 1621 C CA . PRO A 1 208 ? -12.679 3.738 35.101 1.00 54.50 208 PRO A CA 1
ATOM 1622 C C . PRO A 1 208 ? -11.768 2.593 35.585 1.00 54.50 208 PRO A C 1
ATOM 1624 O O . PRO A 1 208 ? -10.818 2.820 36.324 1.00 54.50 208 PRO A O 1
ATOM 1627 N N . THR A 1 209 ? -12.056 1.361 35.167 1.00 67.62 209 THR A N 1
ATOM 1628 C CA . THR A 1 209 ? -11.379 0.121 35.507 1.00 67.62 209 THR A CA 1
ATOM 1629 C C . THR A 1 209 ? -10.309 -0.310 34.502 1.00 67.62 209 THR A C 1
ATOM 1631 O O . THR A 1 209 ? -9.410 -1.035 34.906 1.00 67.62 209 THR A O 1
ATOM 1634 N N . HIS A 1 210 ? -10.361 0.086 33.220 1.00 84.31 210 HIS A N 1
ATOM 1635 C CA . HIS A 1 210 ? -9.470 -0.477 32.187 1.00 84.31 210 HIS A CA 1
ATOM 1636 C C . HIS A 1 210 ? -8.484 0.560 31.618 1.00 84.31 210 HIS A C 1
ATOM 1638 O O . HIS A 1 210 ? -8.903 1.467 30.882 1.00 84.31 210 HIS A O 1
ATOM 1644 N N . PRO A 1 211 ? -7.175 0.439 31.915 1.00 90.38 211 PRO A N 1
ATOM 1645 C CA . PRO A 1 211 ? -6.175 1.408 31.486 1.00 90.38 211 PRO A CA 1
ATOM 1646 C C . PRO A 1 211 ? -5.917 1.340 29.974 1.00 90.38 211 PRO A C 1
ATOM 1648 O O . PRO A 1 211 ? -6.043 0.291 29.339 1.00 90.38 211 PRO A O 1
ATOM 1651 N N . THR A 1 212 ? -5.560 2.488 29.392 1.00 93.56 212 THR A N 1
ATOM 1652 C CA . THR A 1 212 ? -5.256 2.632 27.961 1.00 93.56 212 THR A CA 1
ATOM 1653 C C . THR A 1 212 ? -3.810 3.058 27.762 1.00 93.56 212 THR A C 1
ATOM 1655 O O . THR A 1 212 ? -3.392 4.083 28.302 1.00 93.56 212 THR A O 1
ATOM 1658 N N . PHE A 1 213 ? -3.091 2.335 26.911 1.00 93.12 213 PHE A N 1
ATOM 1659 C CA . PHE A 1 213 ? -1.672 2.551 26.644 1.00 93.12 213 PHE A CA 1
ATOM 1660 C C . PHE A 1 213 ? -1.394 2.702 25.154 1.00 93.12 213 PHE A C 1
ATOM 1662 O O . PHE A 1 213 ? -2.187 2.285 24.308 1.00 93.12 213 PHE A O 1
ATOM 1669 N N . THR A 1 214 ? -0.262 3.324 24.843 1.00 91.69 214 THR A N 1
ATOM 1670 C CA . THR A 1 214 ? 0.232 3.456 23.472 1.00 91.69 214 THR A CA 1
ATOM 1671 C C . THR A 1 214 ? 0.931 2.164 23.050 1.00 91.69 214 THR A C 1
ATOM 1673 O O . THR A 1 214 ? 1.552 1.485 23.861 1.00 91.69 214 THR A O 1
ATOM 1676 N N . VAL A 1 215 ? 0.840 1.812 21.774 1.00 91.62 215 VAL A N 1
ATOM 1677 C CA . VAL A 1 215 ? 1.513 0.656 21.188 1.00 91.62 215 VAL A CA 1
ATOM 1678 C C . VAL A 1 215 ? 2.944 1.036 20.807 1.00 91.62 215 VAL A C 1
ATOM 1680 O O . VAL A 1 215 ? 3.173 2.011 20.084 1.00 91.62 215 VAL A O 1
ATOM 1683 N N . MET A 1 216 ? 3.910 0.240 21.259 1.00 84.44 216 MET A N 1
ATOM 1684 C CA . MET A 1 216 ? 5.348 0.421 21.037 1.00 84.44 216 MET A CA 1
ATOM 1685 C C . MET A 1 216 ? 6.009 -0.857 20.508 1.00 84.44 216 MET A C 1
ATOM 1687 O O . MET A 1 216 ? 5.355 -1.875 20.315 1.00 84.44 216 MET A O 1
ATOM 1691 N N . ASN A 1 217 ? 7.324 -0.803 20.261 1.00 74.19 217 ASN A N 1
ATOM 1692 C CA . ASN A 1 217 ? 8.169 -1.957 19.911 1.00 74.19 217 ASN A CA 1
ATOM 1693 C C . ASN A 1 217 ? 7.707 -2.813 18.719 1.00 74.19 217 ASN A C 1
ATOM 1695 O O . ASN A 1 217 ? 8.250 -3.890 18.491 1.00 74.19 217 ASN A O 1
ATOM 1699 N N . THR A 1 218 ? 6.769 -2.339 17.901 1.00 70.94 218 THR A N 1
ATOM 1700 C CA . THR A 1 218 ? 6.512 -2.944 16.595 1.00 70.94 218 THR A CA 1
ATOM 1701 C C . THR A 1 218 ? 7.652 -2.493 15.674 1.00 70.94 218 THR A C 1
ATOM 1703 O O . THR A 1 218 ? 7.907 -1.291 15.521 1.00 70.94 218 THR A O 1
ATOM 1706 N N . SER A 1 219 ? 8.429 -3.442 15.140 1.00 54.41 219 SER A N 1
ATOM 1707 C CA . SER A 1 219 ? 9.564 -3.189 14.222 1.00 54.41 219 SER A CA 1
ATOM 1708 C C . SER A 1 219 ? 9.126 -2.658 12.860 1.00 54.41 219 SER A C 1
ATOM 1710 O O . SER A 1 219 ? 9.943 -2.345 11.999 1.00 54.41 219 SER A O 1
ATOM 1712 N N . GLU A 1 220 ? 7.826 -2.579 12.666 1.00 48.50 220 GLU A N 1
ATOM 1713 C CA . GLU A 1 220 ? 7.204 -2.458 11.381 1.00 48.50 220 GLU A CA 1
ATOM 1714 C C . GLU A 1 220 ? 6.407 -1.148 11.390 1.00 48.50 220 GLU A C 1
ATOM 1716 O O . GLU A 1 220 ? 5.452 -0.942 12.147 1.00 48.50 220 GLU A O 1
ATOM 1721 N N . ALA A 1 221 ? 6.886 -0.195 10.591 1.00 47.81 221 ALA A N 1
ATOM 1722 C CA . ALA A 1 221 ? 5.983 0.785 10.015 1.00 47.81 221 ALA A CA 1
ATOM 1723 C C . ALA A 1 221 ? 4.967 0.014 9.144 1.00 47.81 221 ALA A C 1
ATOM 1725 O O . ALA A 1 221 ? 5.318 -1.066 8.659 1.00 47.81 221 ALA A O 1
ATOM 1726 N N . PRO A 1 222 ? 3.751 0.548 8.913 1.00 42.06 222 PRO A N 1
ATOM 1727 C CA . PRO A 1 222 ? 2.868 0.090 7.832 1.00 42.06 222 PRO A CA 1
ATOM 1728 C C . PRO A 1 222 ? 3.660 -0.503 6.647 1.00 42.06 222 PRO A C 1
ATOM 1730 O O . PRO A 1 222 ? 4.511 0.225 6.121 1.00 42.06 222 PRO A O 1
ATOM 1733 N N . PRO A 1 223 ? 3.484 -1.786 6.248 1.00 42.44 223 PRO A N 1
ATOM 1734 C CA . PRO A 1 223 ? 2.330 -2.683 6.447 1.00 42.44 223 PRO A CA 1
ATOM 1735 C C . PRO A 1 223 ? 2.184 -3.423 7.737 1.00 42.44 223 PRO A C 1
ATOM 1737 O O . PRO A 1 223 ? 1.068 -3.829 8.076 1.00 42.44 223 PRO A O 1
ATOM 1740 N N . ASP A 1 224 ? 3.309 -3.737 8.344 1.00 60.28 224 ASP A N 1
ATOM 1741 C CA . ASP A 1 224 ? 3.320 -4.903 9.186 1.00 60.28 224 ASP A CA 1
ATOM 1742 C C . ASP A 1 224 ? 2.994 -4.377 10.598 1.00 60.28 224 ASP A C 1
ATOM 1744 O O . ASP A 1 224 ? 3.651 -3.541 11.201 1.00 60.28 224 ASP A O 1
ATOM 1748 N N . GLY A 1 225 ? 1.754 -4.600 11.008 1.00 77.00 225 GLY A N 1
ATOM 1749 C CA . GLY A 1 225 ? 1.331 -4.338 12.373 1.00 77.00 225 GLY A CA 1
ATOM 1750 C C . GLY A 1 225 ? 1.619 -5.577 13.200 1.00 77.00 225 GLY A C 1
ATOM 1751 O O . GLY A 1 225 ? 1.850 -6.669 12.676 1.00 77.00 225 GLY A O 1
ATOM 1752 N N . VAL A 1 226 ? 1.475 -5.466 14.512 1.00 87.12 226 VAL A N 1
ATOM 1753 C CA . VAL A 1 226 ? 1.336 -6.680 15.309 1.00 87.12 226 VAL A CA 1
ATOM 1754 C C . VAL A 1 226 ? -0.102 -7.151 15.157 1.00 87.12 226 VAL A C 1
ATOM 1756 O O . VAL A 1 226 ? -1.025 -6.554 15.712 1.00 87.12 226 VAL A O 1
ATOM 1759 N N . TRP A 1 227 ? -0.283 -8.223 14.383 1.00 90.25 227 TRP A N 1
ATOM 1760 C CA . TRP A 1 227 ? -1.541 -8.970 14.332 1.00 90.25 227 TRP A CA 1
ATOM 1761 C C . TRP A 1 227 ? -1.993 -9.301 15.750 1.00 90.25 227 TRP A C 1
ATOM 1763 O O . TRP A 1 227 ? -1.156 -9.620 16.603 1.00 90.25 227 TRP A O 1
ATOM 1773 N N . PHE A 1 228 ? -3.293 -9.305 16.011 1.00 94.12 228 PHE A N 1
ATOM 1774 C CA . PHE A 1 228 ? -3.761 -9.900 17.255 1.00 94.12 228 PHE A CA 1
ATOM 1775 C C . PHE A 1 228 ? -3.559 -11.419 17.254 1.00 94.12 228 PHE A C 1
ATOM 1777 O O . PHE A 1 228 ? -3.290 -12.057 16.228 1.00 94.12 228 PHE A O 1
ATOM 1784 N N . ARG A 1 229 ? -3.603 -12.009 18.447 1.00 94.88 229 ARG A N 1
ATOM 1785 C CA . ARG A 1 229 ? -3.706 -13.457 18.633 1.00 94.88 229 ARG A CA 1
ATOM 1786 C C . ARG A 1 229 ? -5.093 -13.813 19.153 1.00 94.88 229 ARG A C 1
ATOM 1788 O O . ARG A 1 229 ? -5.706 -13.021 19.869 1.00 94.88 229 ARG A O 1
ATOM 1795 N N . ARG A 1 230 ? -5.579 -15.008 18.820 1.00 92.38 230 ARG A N 1
ATOM 1796 C CA . ARG A 1 230 ? -6.828 -15.538 19.396 1.00 92.38 230 ARG A CA 1
ATOM 1797 C C . ARG A 1 230 ? -6.621 -16.123 20.800 1.00 92.38 230 ARG A C 1
ATOM 1799 O O . ARG A 1 230 ? -7.571 -16.182 21.573 1.00 92.38 230 ARG A O 1
ATOM 1806 N N . SER A 1 231 ? -5.382 -16.454 21.160 1.00 94.44 231 SER A N 1
ATOM 1807 C CA . SER A 1 231 ? -4.953 -16.907 22.489 1.00 94.44 231 SER A CA 1
ATOM 1808 C C . SER A 1 231 ? -3.571 -16.311 22.833 1.00 94.44 231 SER A C 1
ATOM 1810 O O . SER A 1 231 ? -2.937 -15.735 21.948 1.00 94.44 231 SER A O 1
ATOM 1812 N N . PRO A 1 232 ? -3.020 -16.452 24.056 1.00 96.44 232 PRO A N 1
ATOM 1813 C CA . PRO A 1 232 ? -1.701 -15.907 24.408 1.00 96.44 232 PRO A CA 1
ATOM 1814 C C . PRO A 1 232 ? -0.541 -16.762 23.842 1.00 96.44 232 PRO A C 1
ATOM 1816 O O . PRO A 1 232 ? 0.460 -17.020 24.506 1.00 96.44 232 PRO A O 1
ATOM 1819 N N . HIS A 1 233 ? -0.672 -17.227 22.598 1.00 94.38 233 HIS A N 1
ATOM 1820 C CA . HIS A 1 233 ? 0.330 -18.009 21.883 1.00 94.38 233 HIS A CA 1
ATOM 1821 C C . HIS A 1 233 ? 0.651 -17.354 20.543 1.00 94.38 233 HIS A C 1
ATOM 1823 O O . HIS A 1 233 ? -0.235 -16.969 19.778 1.00 94.38 233 HIS A O 1
ATOM 1829 N N . THR A 1 234 ? 1.937 -17.266 20.212 1.00 88.69 234 THR A N 1
ATOM 1830 C CA . THR A 1 234 ? 2.404 -16.623 18.981 1.00 88.69 234 THR A CA 1
ATOM 1831 C C . THR A 1 234 ? 1.889 -17.365 17.749 1.00 88.69 234 THR A C 1
ATOM 1833 O O . THR A 1 234 ? 1.556 -16.725 16.751 1.00 88.69 234 THR A O 1
ATOM 1836 N N . ALA A 1 235 ? 1.776 -18.694 17.828 1.00 90.19 235 ALA A N 1
ATOM 1837 C CA . ALA A 1 235 ? 1.272 -19.533 16.743 1.00 90.19 235 ALA A CA 1
ATOM 1838 C C . ALA A 1 235 ? -0.205 -19.261 16.402 1.00 90.19 235 ALA A C 1
ATOM 1840 O O . ALA A 1 235 ? -0.588 -19.402 15.241 1.00 90.19 235 ALA A O 1
ATOM 1841 N N . ASP A 1 236 ? -1.013 -18.794 17.359 1.00 92.69 236 ASP A N 1
ATOM 1842 C CA . ASP A 1 236 ? -2.437 -18.508 17.152 1.00 92.69 236 ASP A CA 1
ATOM 1843 C C . ASP A 1 236 ? -2.670 -17.090 16.600 1.00 92.69 236 ASP A C 1
ATOM 1845 O O . ASP A 1 236 ? -3.479 -16.302 17.094 1.00 92.69 236 ASP A O 1
ATOM 1849 N N . THR A 1 237 ? -1.881 -16.738 15.579 1.00 89.69 237 THR A N 1
ATOM 1850 C CA . THR A 1 237 ? -1.946 -15.436 14.908 1.00 89.69 237 THR A CA 1
ATOM 1851 C C . THR A 1 237 ? -3.224 -15.285 14.104 1.00 89.69 237 THR A C 1
ATOM 1853 O O . THR A 1 237 ? -3.519 -16.114 13.237 1.00 89.69 237 THR A O 1
ATOM 1856 N N . ASP A 1 238 ? -3.937 -14.182 14.334 1.00 85.81 238 ASP A N 1
ATOM 1857 C CA . ASP A 1 238 ? -5.055 -13.785 13.495 1.00 85.81 238 ASP A CA 1
ATOM 1858 C C . ASP A 1 238 ? -4.558 -12.969 12.299 1.00 85.81 238 ASP A C 1
ATOM 1860 O O . ASP A 1 238 ? -4.324 -11.766 12.373 1.00 85.81 238 ASP A O 1
ATOM 1864 N N . ARG A 1 239 ? -4.311 -13.650 11.178 1.00 84.19 239 ARG A N 1
ATOM 1865 C CA . ARG A 1 239 ? -3.726 -13.052 9.964 1.00 84.19 239 ARG A CA 1
ATOM 1866 C C . ARG A 1 239 ? -4.788 -12.377 9.091 1.00 84.19 239 ARG A C 1
ATOM 1868 O O . ARG A 1 239 ? -4.795 -12.544 7.870 1.00 84.19 239 ARG A O 1
ATOM 1875 N N . VAL A 1 240 ? -5.709 -11.651 9.715 1.00 79.44 240 VAL A N 1
ATOM 1876 C CA . VAL A 1 240 ? -6.765 -10.896 9.036 1.00 79.44 240 VAL A CA 1
ATOM 1877 C C . VAL A 1 240 ? -6.261 -9.488 8.783 1.00 79.44 240 VAL A C 1
ATOM 1879 O O . VAL A 1 240 ? -6.054 -8.741 9.726 1.00 79.44 240 VAL A O 1
ATOM 1882 N N . THR A 1 241 ? -6.091 -9.103 7.515 1.00 75.00 241 THR A N 1
ATOM 1883 C CA . THR A 1 241 ? -5.595 -7.771 7.130 1.00 75.00 241 THR A CA 1
ATOM 1884 C C . THR A 1 241 ? -6.302 -6.643 7.894 1.00 75.00 241 THR A C 1
ATOM 1886 O O . THR A 1 241 ? -7.527 -6.563 7.875 1.00 75.00 241 THR A O 1
ATOM 1889 N N . GLY A 1 242 ? -5.521 -5.783 8.557 1.00 76.50 242 GLY A N 1
ATOM 1890 C CA . GLY A 1 242 ? -6.011 -4.678 9.387 1.00 76.50 242 GLY A CA 1
ATOM 1891 C C . GLY A 1 242 ? -6.310 -5.002 10.850 1.00 76.50 242 GLY A C 1
ATOM 1892 O O . GLY A 1 242 ? -6.364 -4.077 11.662 1.00 76.50 242 GLY A O 1
ATOM 1893 N N . HIS A 1 243 ? -6.494 -6.280 11.198 1.00 85.44 243 HIS A N 1
ATOM 1894 C CA . HIS A 1 243 ? -6.852 -6.724 12.547 1.00 85.44 243 HIS A CA 1
ATOM 1895 C C . HIS A 1 243 ? -5.617 -6.867 13.441 1.00 85.44 243 HIS A C 1
ATOM 1897 O O . HIS A 1 243 ? -4.804 -7.774 13.292 1.00 85.44 243 HIS A O 1
ATOM 1903 N N . GLY A 1 244 ? -5.437 -5.931 14.362 1.00 90.31 244 GLY A N 1
ATOM 1904 C CA . GLY A 1 244 ? -4.200 -5.789 15.118 1.00 90.31 244 GLY A CA 1
ATOM 1905 C C . GLY A 1 244 ? -3.893 -4.337 15.446 1.00 90.31 244 GLY A C 1
ATOM 1906 O O . GLY A 1 244 ? -4.781 -3.469 15.476 1.00 90.31 244 GLY A O 1
ATOM 1907 N N . VAL A 1 245 ? -2.611 -4.081 15.688 1.00 89.94 245 VAL A N 1
ATOM 1908 C CA . VAL A 1 245 ? -2.107 -2.776 16.117 1.00 89.94 245 VAL A CA 1
ATOM 1909 C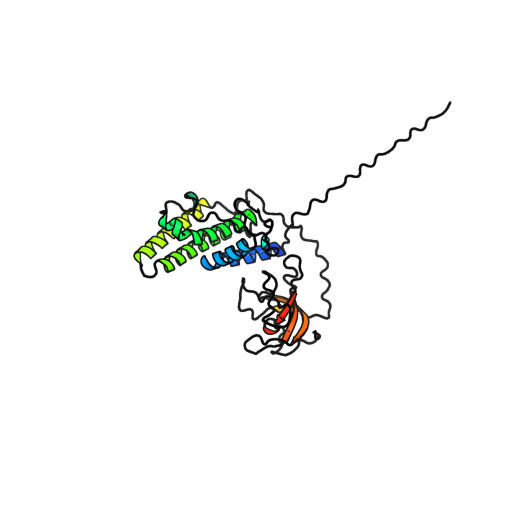 C . VAL A 1 245 ? -0.907 -2.304 15.310 1.00 89.94 245 VAL A C 1
ATOM 1911 O O . VAL A 1 245 ? -0.053 -3.094 14.908 1.00 89.94 245 VAL A O 1
ATOM 1914 N N . TYR A 1 246 ? -0.809 -0.989 15.150 1.00 86.62 246 TYR A N 1
ATOM 1915 C CA . TYR A 1 246 ? 0.362 -0.296 14.618 1.00 86.62 246 TYR A CA 1
ATOM 1916 C C . TYR A 1 246 ? 1.045 0.540 15.706 1.00 86.62 246 TYR A C 1
ATOM 1918 O O . TYR A 1 246 ? 0.413 0.953 16.680 1.00 86.62 246 TYR A O 1
ATOM 1926 N N . ARG A 1 247 ? 2.343 0.828 15.534 1.00 82.88 247 ARG A N 1
ATOM 1927 C CA . ARG A 1 247 ? 3.086 1.739 16.419 1.00 82.88 247 ARG A CA 1
ATOM 1928 C C . ARG A 1 247 ? 2.342 3.069 16.577 1.00 82.88 247 ARG A C 1
ATOM 1930 O O . ARG A 1 247 ? 1.975 3.692 15.585 1.00 82.88 247 ARG A O 1
ATOM 1937 N N . GLY A 1 248 ? 2.188 3.524 17.818 1.00 80.94 248 GLY A N 1
ATOM 1938 C CA . GLY A 1 248 ? 1.533 4.790 18.152 1.00 80.94 248 GLY A CA 1
ATOM 1939 C C . GLY A 1 248 ? 0.011 4.711 18.296 1.00 80.94 248 GLY A C 1
ATOM 1940 O O . GLY A 1 248 ? -0.585 5.647 18.826 1.00 80.94 248 GLY A O 1
ATOM 1941 N N . GLU A 1 249 ? -0.628 3.608 17.890 1.00 89.31 249 GLU A N 1
ATOM 1942 C CA . GLU A 1 249 ? -2.041 3.378 18.207 1.00 89.31 249 GLU A CA 1
ATOM 1943 C C . GLU A 1 249 ? -2.236 3.161 19.706 1.00 89.31 249 GLU A C 1
ATOM 1945 O O . GLU A 1 249 ? -1.290 2.887 20.441 1.00 89.31 249 GLU A O 1
ATOM 1950 N N . ARG A 1 250 ? -3.472 3.301 20.177 1.00 93.06 250 ARG A N 1
ATOM 1951 C CA . ARG A 1 250 ? -3.817 3.134 21.586 1.00 93.06 250 ARG A CA 1
ATOM 1952 C C . ARG A 1 250 ? -4.677 1.897 21.775 1.00 93.06 250 ARG A C 1
ATOM 1954 O O . ARG A 1 250 ? -5.628 1.671 21.027 1.00 93.06 250 ARG A O 1
ATOM 1961 N N . VAL A 1 251 ? -4.368 1.125 22.808 1.00 95.75 251 VAL A N 1
ATOM 1962 C CA . VAL A 1 251 ? -5.114 -0.072 23.202 1.00 95.75 251 VAL A CA 1
ATOM 1963 C C . VAL A 1 251 ? -5.600 0.044 24.636 1.00 95.75 251 VAL A C 1
ATOM 1965 O O . VAL A 1 251 ? -4.869 0.510 25.507 1.00 95.75 251 VAL A O 1
ATOM 1968 N N . GLN A 1 252 ? -6.830 -0.393 24.882 1.00 94.81 252 GLN A N 1
ATOM 1969 C CA . GLN A 1 252 ? -7.374 -0.554 26.225 1.00 94.81 252 GLN A CA 1
ATOM 1970 C C . GLN A 1 252 ? -7.180 -2.002 26.684 1.00 94.81 252 GLN A C 1
ATOM 1972 O O . GLN A 1 252 ? -7.563 -2.928 25.965 1.00 94.81 252 GLN A O 1
ATOM 1977 N N . LEU A 1 253 ? -6.590 -2.196 27.867 1.00 95.12 253 LEU A N 1
ATOM 1978 C CA . LEU A 1 253 ? -6.338 -3.518 28.447 1.00 95.12 253 LEU A CA 1
ATOM 1979 C C . LEU A 1 253 ? -7.553 -3.984 29.252 1.00 95.12 253 LEU A C 1
ATOM 1981 O O . LEU A 1 253 ? -8.034 -3.254 30.113 1.00 95.12 253 LEU A O 1
ATOM 1985 N N . THR A 1 254 ? -8.027 -5.201 28.990 1.00 94.12 254 THR A N 1
ATOM 1986 C CA . THR A 1 254 ? -9.198 -5.787 29.669 1.00 94.12 254 THR A CA 1
ATOM 1987 C C . THR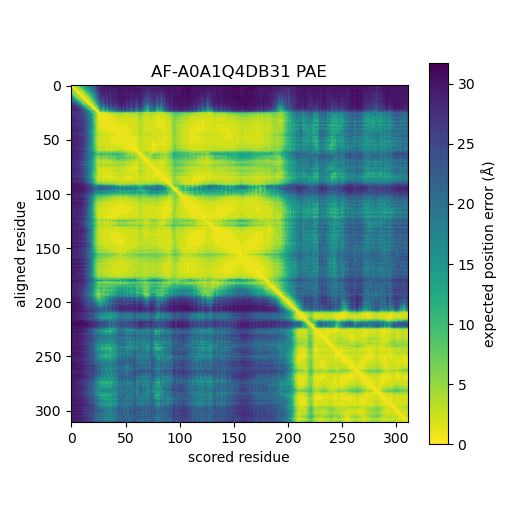 A 1 254 ? -8.786 -6.757 30.771 1.00 94.12 254 THR A C 1
ATOM 1989 O O . THR A 1 254 ? -9.242 -6.642 31.902 1.00 94.12 254 THR A O 1
ATOM 1992 N N . CYS A 1 255 ? -7.911 -7.709 30.451 1.00 95.06 255 CYS A N 1
ATOM 1993 C CA . CYS A 1 255 ? -7.349 -8.666 31.401 1.00 95.06 255 CYS A CA 1
ATOM 1994 C C . CYS A 1 255 ? -5.976 -9.144 30.910 1.00 95.06 255 CYS A C 1
ATOM 1996 O O . CYS A 1 255 ? -5.628 -8.920 29.745 1.00 95.06 255 CYS A O 1
ATOM 1998 N N . TYR A 1 256 ? -5.193 -9.784 31.778 1.00 96.44 256 TYR A N 1
ATOM 1999 C CA . TYR A 1 256 ? -3.892 -10.354 31.433 1.00 96.44 256 TYR A CA 1
ATOM 2000 C C . TYR A 1 256 ? -3.887 -11.884 31.471 1.00 96.44 256 TYR A C 1
ATOM 2002 O O . TYR A 1 256 ? -4.593 -12.501 32.258 1.00 96.44 256 TYR A O 1
ATOM 2010 N N . ALA A 1 257 ? -3.037 -12.497 30.656 1.00 97.56 257 ALA A N 1
ATOM 2011 C CA . ALA A 1 257 ? -2.780 -13.929 30.641 1.00 97.56 257 ALA A CA 1
ATOM 2012 C C . ALA A 1 257 ? -1.279 -14.203 30.480 1.00 97.56 257 ALA A C 1
ATOM 2014 O O . ALA A 1 257 ? -0.520 -13.360 29.993 1.00 97.56 257 ALA A O 1
ATOM 2015 N N . TRP A 1 258 ? -0.856 -15.404 30.868 1.00 97.31 258 TRP A N 1
ATOM 2016 C CA . TRP A 1 258 ? 0.509 -15.883 30.662 1.00 97.31 258 TRP A CA 1
ATOM 2017 C C . TRP A 1 258 ? 0.582 -16.770 29.425 1.00 97.31 258 TRP A C 1
ATOM 2019 O O . TRP A 1 258 ? -0.298 -17.599 29.198 1.00 97.31 258 TRP A O 1
ATOM 2029 N N . GLY A 1 259 ? 1.639 -16.606 28.636 1.00 96.56 259 GLY A N 1
ATOM 2030 C CA . GLY A 1 259 ? 1.742 -17.242 27.332 1.00 96.56 259 GLY A CA 1
ATOM 2031 C C . GLY A 1 259 ? 3.158 -17.360 26.793 1.00 96.56 259 GLY A C 1
ATOM 2032 O O . GLY A 1 259 ? 4.139 -17.370 27.542 1.00 96.56 259 GLY A O 1
ATOM 2033 N N . ASP A 1 260 ? 3.256 -17.445 25.468 1.00 96.56 260 ASP A N 1
ATOM 2034 C CA . ASP A 1 260 ? 4.538 -17.555 24.772 1.00 96.56 260 ASP A CA 1
ATOM 2035 C C . ASP A 1 260 ? 5.415 -16.326 25.040 1.00 96.56 260 ASP A C 1
ATOM 2037 O O . ASP A 1 260 ? 4.928 -15.200 25.152 1.00 96.56 260 ASP A O 1
ATOM 2041 N N . ALA A 1 261 ? 6.728 -16.538 25.123 1.00 93.50 261 ALA A N 1
ATOM 2042 C CA . ALA A 1 261 ? 7.685 -15.460 25.329 1.00 93.50 261 ALA A CA 1
ATOM 2043 C C . ALA A 1 261 ? 7.882 -14.638 24.043 1.00 93.50 261 ALA A C 1
ATOM 2045 O O . ALA A 1 261 ? 8.149 -15.200 22.981 1.00 93.50 261 ALA A O 1
ATOM 2046 N N . VAL A 1 262 ? 7.809 -13.309 24.155 1.00 88.06 262 VAL A N 1
ATOM 2047 C CA . VAL A 1 262 ? 7.998 -12.365 23.043 1.00 88.06 262 VAL A CA 1
ATOM 2048 C C . VAL A 1 262 ? 9.087 -11.342 23.378 1.00 88.06 262 VAL A C 1
ATOM 2050 O O . VAL A 1 262 ? 9.186 -10.850 24.506 1.00 88.06 262 VAL A O 1
ATOM 2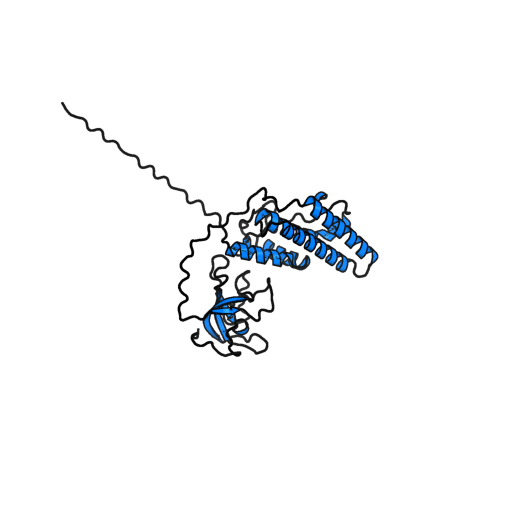053 N N . GLY A 1 263 ? 9.904 -11.002 22.378 1.00 81.88 263 GLY A N 1
ATOM 2054 C CA . GLY A 1 263 ? 10.973 -10.007 22.486 1.00 81.88 263 GLY A CA 1
ATOM 2055 C C . GLY A 1 263 ? 12.234 -10.509 23.203 1.00 81.88 263 GLY A C 1
ATOM 2056 O O . GLY A 1 263 ? 12.272 -11.600 23.769 1.00 81.88 263 GLY A O 1
ATOM 2057 N N . ALA A 1 264 ? 13.288 -9.687 23.188 1.00 72.69 264 ALA A N 1
ATOM 2058 C CA . ALA A 1 264 ? 14.618 -10.049 23.699 1.00 72.69 264 ALA A CA 1
ATOM 2059 C C . ALA A 1 264 ? 14.655 -10.364 25.208 1.00 72.69 264 ALA A C 1
ATOM 2061 O O . ALA A 1 264 ? 15.515 -11.114 25.659 1.00 72.69 264 ALA A O 1
ATOM 2062 N N . TYR A 1 265 ? 13.708 -9.821 25.979 1.00 79.31 265 TYR A N 1
ATOM 2063 C CA . TYR A 1 265 ? 13.583 -10.051 27.423 1.00 79.31 265 TYR A CA 1
ATOM 2064 C C . TYR A 1 265 ? 12.624 -11.196 27.782 1.00 79.31 265 TYR A C 1
ATOM 2066 O O . TYR A 1 265 ? 12.337 -11.406 28.957 1.00 79.31 265 TYR A O 1
ATOM 2074 N N . GLY A 1 266 ? 12.110 -11.931 26.787 1.00 87.38 266 GLY A N 1
ATOM 2075 C CA . GLY A 1 266 ? 11.249 -13.091 27.004 1.00 87.38 266 GLY A CA 1
ATOM 2076 C C . GLY A 1 266 ? 9.963 -12.762 27.764 1.00 87.38 266 GLY A C 1
ATOM 2077 O O . GLY A 1 266 ? 9.625 -13.451 28.728 1.00 87.38 266 GLY A O 1
ATOM 2078 N N . ASN A 1 267 ? 9.259 -11.701 27.358 1.00 89.25 267 ASN A N 1
ATOM 2079 C CA . ASN A 1 267 ? 8.031 -11.278 28.023 1.00 89.25 267 ASN A CA 1
ATOM 2080 C C . ASN A 1 267 ? 6.899 -12.268 27.708 1.00 89.25 267 ASN A C 1
ATOM 2082 O O . ASN A 1 267 ? 6.490 -12.400 26.557 1.00 89.25 267 ASN A O 1
ATOM 2086 N N . ARG A 1 268 ?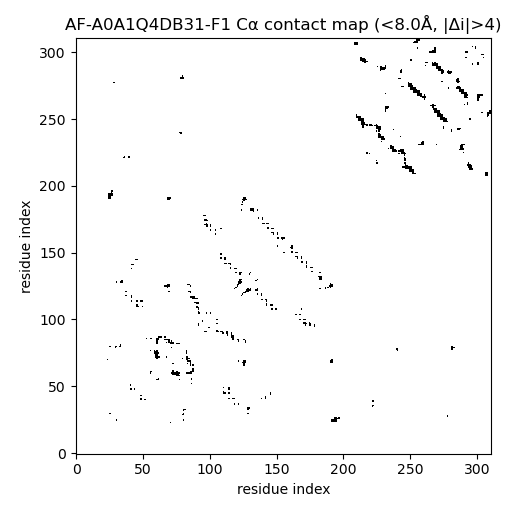 6.428 -12.980 28.731 1.00 96.19 268 ARG A N 1
ATOM 2087 C CA . ARG A 1 268 ? 5.340 -13.967 28.680 1.00 96.19 268 ARG A CA 1
ATOM 2088 C C . ARG A 1 268 ? 3.995 -13.376 29.077 1.00 96.19 268 ARG A C 1
ATOM 2090 O O . ARG A 1 268 ? 3.013 -14.111 29.110 1.00 96.19 268 ARG A O 1
ATOM 2097 N N . LEU A 1 269 ? 3.949 -12.092 29.421 1.00 96.94 269 LEU A N 1
ATOM 2098 C CA . LEU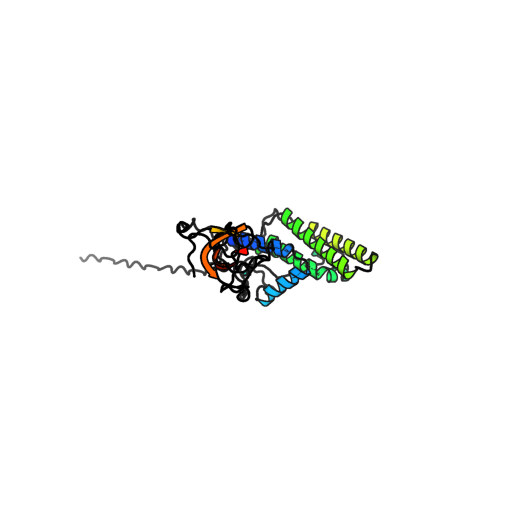 A 1 269 ? 2.708 -11.407 29.739 1.00 96.94 269 LEU A CA 1
ATOM 2099 C C . LEU A 1 269 ? 1.989 -10.999 28.449 1.00 96.94 269 LEU A C 1
ATOM 2101 O O . LEU A 1 269 ? 2.572 -10.375 27.558 1.00 96.94 269 LEU A O 1
ATOM 2105 N N . TRP A 1 270 ? 0.710 -11.343 28.371 1.00 97.94 270 TRP A N 1
ATOM 2106 C CA . TRP A 1 270 ? -0.199 -10.993 27.286 1.00 97.94 270 TRP A CA 1
ATOM 2107 C C . TRP A 1 270 ? -1.416 -10.283 27.857 1.00 97.94 270 TRP A C 1
ATOM 2109 O O . TRP A 1 270 ? -1.879 -10.630 28.938 1.00 97.94 270 TRP A O 1
ATOM 2119 N N . TYR A 1 27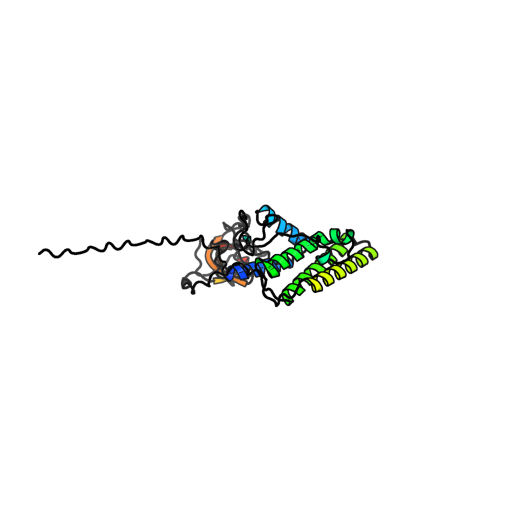1 ? -1.968 -9.333 27.115 1.00 97.88 271 TYR A N 1
ATOM 2120 C CA . TYR A 1 271 ? -3.215 -8.668 27.461 1.00 97.88 271 TYR A CA 1
ATOM 2121 C C . TYR A 1 271 ? -4.290 -8.993 26.431 1.00 97.88 271 TYR A C 1
ATOM 2123 O O . TYR A 1 271 ? -4.018 -8.981 25.230 1.00 97.88 271 TYR A O 1
ATOM 2131 N N . ALA A 1 272 ? -5.515 -9.237 26.890 1.00 96.94 272 ALA A N 1
ATOM 2132 C CA . ALA A 1 272 ? -6.695 -9.107 26.046 1.00 96.94 272 ALA A CA 1
ATOM 2133 C C . ALA A 1 272 ? -6.983 -7.612 25.872 1.00 96.94 272 ALA A C 1
ATOM 2135 O O . ALA A 1 272 ? -7.180 -6.894 26.860 1.00 96.94 272 ALA A O 1
ATOM 2136 N N . VAL A 1 273 ? -6.966 -7.130 24.630 1.00 96.88 273 VAL A N 1
ATOM 2137 C CA . VAL A 1 273 ? -7.032 -5.699 24.328 1.00 96.88 273 VAL A CA 1
ATOM 2138 C C . VAL A 1 273 ? -8.070 -5.363 23.270 1.00 96.88 273 VAL A C 1
ATOM 2140 O O . VAL A 1 273 ? -8.398 -6.182 22.414 1.00 96.88 273 VAL A O 1
ATOM 2143 N N . THR A 1 274 ? -8.531 -4.113 23.298 1.00 95.38 274 THR A N 1
ATOM 2144 C CA . THR A 1 274 ? -9.274 -3.483 22.198 1.00 95.38 274 THR A CA 1
ATOM 2145 C C . THR A 1 274 ? -8.492 -2.277 21.690 1.00 95.38 274 THR A C 1
ATOM 2147 O O . THR A 1 274 ? -8.042 -1.452 22.487 1.00 95.38 274 THR A O 1
ATOM 2150 N N . ASN A 1 275 ? -8.319 -2.159 20.374 1.00 93.19 275 ASN A N 1
ATOM 2151 C CA . ASN A 1 275 ? -7.693 -0.994 19.753 1.00 93.19 275 ASN A CA 1
ATOM 2152 C C . ASN A 1 275 ? -8.669 0.187 19.783 1.00 93.19 275 ASN A C 1
ATOM 2154 O O . ASN A 1 275 ? -9.655 0.188 19.062 1.00 93.19 275 ASN A O 1
ATOM 2158 N N . VAL A 1 276 ? -8.420 1.200 20.608 1.00 90.81 276 VAL A N 1
ATOM 2159 C CA . VAL A 1 276 ? -9.329 2.355 20.734 1.00 90.81 276 VAL A CA 1
ATOM 2160 C C . VAL A 1 276 ? -9.055 3.441 19.691 1.00 90.81 276 VAL A C 1
ATOM 2162 O O . VAL A 1 276 ? -9.866 4.348 19.529 1.00 90.81 276 VAL A O 1
ATOM 2165 N N . THR A 1 277 ? -7.937 3.356 18.961 1.00 83.56 277 THR A N 1
ATOM 2166 C CA . THR A 1 277 ? -7.637 4.248 17.828 1.00 83.56 277 THR A CA 1
ATOM 2167 C C . THR A 1 277 ? -8.381 3.814 16.564 1.00 83.56 277 THR A C 1
ATOM 2169 O O . THR A 1 277 ? -8.981 4.648 15.890 1.00 83.56 277 THR A O 1
ATOM 2172 N N . ARG A 1 278 ? -8.381 2.511 16.263 1.00 85.94 278 ARG A N 1
ATOM 2173 C CA . ARG A 1 278 ? -9.158 1.880 15.186 1.00 85.94 278 ARG A CA 1
ATOM 2174 C C . ARG A 1 278 ? -10.036 0.783 15.805 1.00 85.94 278 ARG A C 1
ATOM 2176 O O . ARG A 1 278 ? -9.625 -0.377 15.778 1.00 85.94 278 ARG A O 1
ATOM 2183 N N . PRO A 1 279 ? -11.207 1.132 16.378 1.00 83.31 279 PRO A N 1
ATOM 2184 C CA . PRO A 1 279 ? -12.048 0.211 17.156 1.00 83.31 279 PRO A CA 1
ATOM 2185 C C . PRO A 1 279 ? -12.721 -0.877 16.334 1.00 83.31 279 PRO A C 1
ATOM 2187 O O . PRO A 1 279 ? -13.102 -1.912 16.883 1.00 83.31 279 PRO A O 1
ATOM 2190 N N . THR A 1 280 ? -12.838 -0.683 15.025 1.00 77.38 280 THR A N 1
ATOM 2191 C CA . THR A 1 280 ? -13.459 -1.649 14.129 1.00 77.38 280 THR A CA 1
ATOM 2192 C C . THR A 1 280 ? -12.575 -1.924 12.919 1.00 77.38 280 THR A C 1
ATOM 2194 O O . THR A 1 280 ? -11.905 -1.039 12.389 1.00 77.38 280 THR A O 1
ATOM 2197 N N . VAL A 1 281 ? -12.571 -3.183 12.494 1.00 73.88 281 VAL A N 1
ATOM 2198 C CA . VAL A 1 281 ? -11.984 -3.669 11.241 1.00 73.88 281 VAL A CA 1
ATOM 2199 C C . VAL A 1 281 ? -13.020 -4.603 10.635 1.00 73.88 281 VAL A C 1
ATOM 2201 O O . VAL A 1 281 ? -13.512 -5.496 11.317 1.00 73.88 281 VAL A O 1
ATOM 2204 N N . ALA A 1 282 ? -13.392 -4.404 9.372 1.00 66.94 282 ALA A N 1
ATOM 2205 C CA . ALA A 1 282 ? -14.408 -5.222 8.703 1.00 66.94 282 ALA A CA 1
ATOM 2206 C C . ALA A 1 282 ? -15.776 -5.267 9.412 1.00 66.94 282 ALA A C 1
ATOM 2208 O O . ALA A 1 282 ? -16.438 -6.302 9.396 1.00 66.94 282 ALA A O 1
ATOM 2209 N N . SER A 1 283 ? -16.178 -4.174 10.069 1.00 66.69 283 SER A N 1
ATOM 2210 C CA . SER A 1 283 ? -17.379 -4.120 10.925 1.00 66.69 283 SER A CA 1
ATOM 2211 C C . SER A 1 283 ? -17.339 -5.048 12.153 1.00 66.69 283 SER A C 1
ATOM 2213 O O . SER A 1 283 ? -18.341 -5.175 12.851 1.00 66.69 283 SER A O 1
ATOM 2215 N N . ALA A 1 284 ? -16.190 -5.660 12.451 1.00 73.31 284 ALA A N 1
ATOM 2216 C CA . ALA A 1 284 ? -15.940 -6.427 13.665 1.00 73.31 284 ALA A CA 1
ATOM 2217 C C . ALA A 1 284 ? -15.060 -5.626 14.645 1.00 73.31 284 ALA A C 1
ATOM 2219 O O . ALA A 1 284 ? -14.301 -4.753 14.210 1.00 73.31 284 ALA A O 1
ATOM 2220 N N . PRO A 1 285 ? -15.123 -5.907 15.960 1.00 83.81 285 PRO A N 1
ATOM 2221 C CA . PRO A 1 285 ? -14.226 -5.293 16.934 1.00 83.81 285 PRO A CA 1
ATOM 2222 C C . PRO A 1 285 ? -12.756 -5.599 16.629 1.00 83.81 285 PRO A C 1
ATOM 2224 O O . PRO A 1 285 ? -12.362 -6.759 16.482 1.00 83.81 285 PRO A O 1
ATOM 2227 N N . ASN A 1 286 ? -11.923 -4.562 16.586 1.00 90.12 286 ASN A N 1
ATOM 2228 C CA . ASN A 1 286 ? -10.480 -4.714 16.443 1.00 90.12 286 ASN A CA 1
ATOM 2229 C C . ASN A 1 286 ? -9.863 -5.038 17.814 1.00 90.12 286 ASN A C 1
ATOM 2231 O O . ASN A 1 286 ? -9.388 -4.156 18.535 1.00 90.12 286 ASN A O 1
ATOM 2235 N N . SER A 1 287 ? -9.948 -6.309 18.199 1.00 94.69 287 SER A N 1
ATOM 2236 C CA . SER A 1 287 ? -9.598 -6.805 19.533 1.00 94.69 287 SER A CA 1
ATOM 2237 C C . SER A 1 287 ? -8.980 -8.201 19.484 1.00 94.69 287 SER A C 1
ATOM 2239 O O . SER A 1 287 ? -9.221 -8.958 18.545 1.00 94.69 287 SER A O 1
ATOM 2241 N N . GLY A 1 288 ? -8.197 -8.542 20.506 1.00 96.00 288 GLY A N 1
ATOM 2242 C CA . GLY A 1 288 ? -7.587 -9.860 20.675 1.00 96.00 288 GLY A CA 1
ATOM 2243 C C . GLY A 1 288 ? -6.450 -9.837 21.694 1.00 96.00 288 GLY A C 1
ATOM 2244 O O . GLY A 1 288 ? -6.325 -8.890 22.469 1.00 96.00 288 GLY A O 1
ATOM 2245 N N . TYR A 1 289 ? -5.617 -10.876 21.708 1.00 97.75 289 TYR A N 1
ATOM 2246 C CA . TYR A 1 289 ? -4.445 -10.937 22.580 1.00 97.75 289 TYR A CA 1
ATOM 2247 C C . TYR A 1 289 ? -3.243 -10.219 21.959 1.00 97.75 289 TYR A C 1
ATOM 2249 O O . TYR A 1 289 ? -2.883 -10.455 20.802 1.00 97.75 289 TYR A O 1
ATOM 2257 N N . LEU A 1 290 ? -2.595 -9.373 22.759 1.00 96.50 290 LEU A N 1
ATOM 2258 C CA . LEU A 1 290 ? -1.382 -8.635 22.421 1.00 96.50 290 LEU A CA 1
ATOM 2259 C C . LEU A 1 290 ? -0.334 -8.850 23.516 1.00 96.50 290 LEU A C 1
ATOM 2261 O O . LEU A 1 290 ? -0.633 -8.705 24.699 1.00 96.50 290 LEU A O 1
ATOM 2265 N N . SER A 1 291 ? 0.899 -9.189 23.140 1.00 95.81 291 SER A N 1
ATOM 2266 C CA . SER A 1 291 ? 1.985 -9.298 24.120 1.00 95.81 291 SER A CA 1
ATOM 2267 C C . SER A 1 291 ? 2.270 -7.935 24.754 1.00 95.81 291 SER A C 1
ATOM 2269 O O . SER A 1 291 ? 2.364 -6.931 24.043 1.00 95.81 291 SER A O 1
ATOM 2271 N N . ALA A 1 292 ? 2.498 -7.914 26.070 1.00 93.62 292 ALA A N 1
ATOM 2272 C CA . ALA A 1 292 ? 2.917 -6.724 26.811 1.00 93.62 292 ALA A CA 1
ATOM 2273 C C . ALA A 1 292 ? 4.225 -6.121 26.265 1.00 93.62 292 ALA A C 1
ATOM 2275 O O . ALA A 1 292 ? 4.481 -4.940 26.446 1.00 93.62 292 ALA A O 1
ATOM 2276 N N . HIS A 1 293 ? 5.028 -6.889 25.512 1.00 91.62 293 HIS A N 1
ATOM 2277 C CA . HIS A 1 293 ? 6.186 -6.364 24.781 1.00 91.62 293 HIS A CA 1
ATOM 2278 C C . HIS A 1 293 ? 5.848 -5.171 23.864 1.00 91.62 293 HIS A C 1
ATOM 2280 O O . HIS A 1 293 ? 6.713 -4.325 23.629 1.00 91.62 293 HIS A O 1
ATOM 2286 N N . TYR A 1 294 ? 4.613 -5.103 23.360 1.00 93.06 294 TYR A N 1
ATOM 2287 C CA . TYR A 1 294 ? 4.149 -4.068 22.437 1.00 93.06 294 TYR A CA 1
ATOM 2288 C C . TYR A 1 294 ? 3.323 -2.965 23.104 1.00 93.06 294 TYR A C 1
ATOM 2290 O O . TYR A 1 294 ? 2.790 -2.107 22.404 1.00 93.06 294 TYR A O 1
ATOM 2298 N N . VAL A 1 295 ? 3.180 -2.980 24.428 1.00 92.88 295 VAL A N 1
ATOM 2299 C CA . VAL A 1 295 ? 2.374 -2.012 25.174 1.00 92.88 295 VAL A CA 1
ATOM 2300 C C . VAL A 1 295 ? 3.313 -1.107 25.963 1.00 92.88 295 VAL A C 1
ATOM 2302 O O . VAL A 1 295 ? 4.148 -1.590 26.717 1.00 92.88 295 VAL A O 1
ATOM 2305 N N . ASP A 1 296 ? 3.185 0.204 25.779 1.00 89.62 296 ASP A N 1
ATOM 2306 C CA . ASP A 1 296 ? 3.941 1.214 26.525 1.00 89.62 296 ASP A CA 1
ATOM 2307 C C . ASP A 1 296 ? 3.301 1.448 27.895 1.00 89.62 296 ASP A C 1
ATOM 2309 O O . ASP A 1 296 ? 2.670 2.476 28.147 1.00 89.62 296 ASP A O 1
ATOM 2313 N N . ASP A 1 297 ? 3.377 0.424 28.746 1.00 85.25 297 ASP A N 1
ATOM 2314 C CA . ASP A 1 297 ? 2.801 0.412 30.092 1.00 85.25 297 ASP A CA 1
ATOM 2315 C C . ASP A 1 297 ? 3.793 0.815 31.196 1.00 85.25 297 ASP A C 1
ATOM 2317 O O . ASP A 1 297 ? 3.416 0.934 32.364 1.00 85.25 297 ASP A O 1
ATOM 2321 N N . GLY A 1 298 ? 5.056 1.057 30.833 1.00 84.12 298 GLY A N 1
ATOM 2322 C CA . GLY A 1 298 ? 6.136 1.385 31.764 1.00 84.12 298 GLY A CA 1
ATOM 2323 C C . GLY A 1 298 ? 6.540 0.237 32.698 1.00 84.12 298 GLY A C 1
ATOM 2324 O O . GLY A 1 298 ? 7.385 0.444 33.572 1.00 84.12 298 GLY A O 1
ATOM 2325 N N . ALA A 1 299 ? 5.968 -0.961 32.538 1.00 85.19 299 ALA A N 1
ATOM 2326 C CA . ALA A 1 299 ? 6.264 -2.119 33.364 1.00 85.19 299 ALA A CA 1
ATOM 2327 C C . ALA A 1 299 ? 7.477 -2.897 32.827 1.00 85.19 299 ALA A C 1
ATOM 2329 O O . ALA A 1 299 ? 7.770 -2.933 31.630 1.00 85.19 299 ALA A O 1
ATOM 2330 N N . ALA A 1 300 ? 8.210 -3.556 33.729 1.00 85.56 300 ALA A N 1
ATOM 2331 C CA . ALA A 1 300 ? 9.248 -4.499 33.320 1.00 85.56 300 ALA A CA 1
ATOM 2332 C C . ALA A 1 300 ? 8.621 -5.769 32.713 1.00 85.56 300 ALA A C 1
ATOM 2334 O O . ALA A 1 300 ? 7.459 -6.092 32.959 1.00 85.56 300 ALA A O 1
ATOM 2335 N N . ALA A 1 301 ? 9.404 -6.537 31.948 1.00 86.19 301 ALA A N 1
ATOM 2336 C CA . ALA A 1 301 ? 8.932 -7.806 31.395 1.00 86.19 301 ALA A CA 1
ATOM 2337 C C . ALA A 1 301 ? 8.381 -8.723 32.503 1.00 86.19 301 ALA A C 1
ATOM 2339 O O . ALA A 1 301 ? 9.000 -8.867 33.560 1.00 86.19 301 ALA A O 1
ATOM 2340 N N . ASN A 1 302 ? 7.242 -9.372 32.238 1.00 90.19 302 ASN A N 1
ATOM 2341 C CA . ASN A 1 302 ? 6.540 -10.230 33.198 1.00 90.19 302 ASN A CA 1
ATOM 2342 C C . ASN A 1 302 ? 6.044 -9.503 34.469 1.00 90.19 302 ASN A C 1
ATOM 2344 O O . ASN A 1 302 ? 5.905 -10.135 35.513 1.00 90.19 302 ASN A O 1
ATOM 2348 N N . GLN A 1 303 ? 5.775 -8.195 34.403 1.00 91.69 303 GLN A N 1
ATOM 2349 C CA . GLN A 1 303 ? 5.112 -7.443 35.475 1.00 91.69 303 GLN A CA 1
ATOM 2350 C C . GLN A 1 303 ? 3.739 -6.966 35.009 1.00 91.69 303 GLN A C 1
ATOM 2352 O O . GLN A 1 303 ? 3.613 -6.360 33.951 1.00 91.69 303 GLN A O 1
ATOM 2357 N N . THR A 1 304 ? 2.706 -7.249 35.799 1.00 90.56 304 THR A N 1
ATOM 2358 C CA . THR A 1 304 ? 1.328 -6.855 35.492 1.00 90.56 304 THR A CA 1
ATOM 2359 C C . THR A 1 304 ? 1.088 -5.387 35.816 1.00 90.56 304 THR A C 1
ATOM 2361 O O . THR A 1 304 ? 1.509 -4.908 36.870 1.00 90.56 304 THR A O 1
ATOM 2364 N N . VAL A 1 305 ? 0.316 -4.702 34.977 1.00 87.56 305 VAL A N 1
ATOM 2365 C CA . VAL A 1 305 ? -0.202 -3.365 35.288 1.00 87.56 305 VAL A CA 1
ATOM 2366 C C . VAL A 1 305 ? -1.241 -3.437 36.409 1.00 87.56 305 VAL A C 1
ATOM 2368 O O . VAL A 1 305 ? -2.192 -4.220 36.355 1.00 87.56 305 VAL A O 1
ATOM 2371 N N . THR A 1 306 ? -1.092 -2.574 37.415 1.00 82.94 306 THR A N 1
ATOM 2372 C CA . THR A 1 306 ? -2.063 -2.429 38.506 1.00 82.94 306 THR A CA 1
ATOM 2373 C C . THR A 1 306 ? -3.457 -2.115 37.963 1.00 82.94 306 THR A C 1
ATOM 2375 O O . THR A 1 306 ? -3.631 -1.192 37.171 1.00 82.94 306 THR A O 1
ATOM 2378 N N . GLY A 1 307 ? -4.463 -2.858 38.425 1.00 83.56 307 GLY A N 1
ATOM 2379 C CA . GLY A 1 307 ? -5.859 -2.664 38.024 1.00 83.56 307 GLY A CA 1
ATOM 2380 C C . GLY A 1 307 ? -6.299 -3.490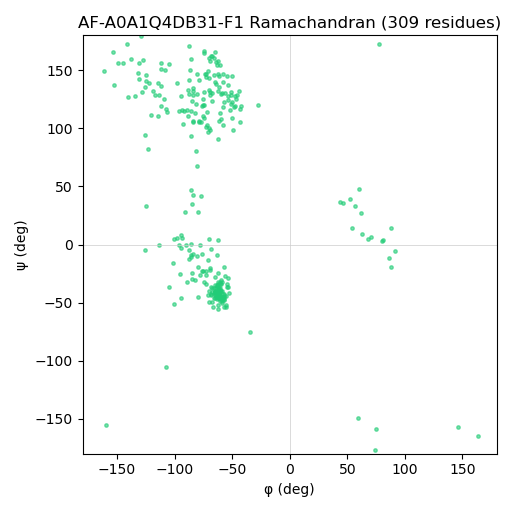 36.813 1.00 83.56 307 GLY A C 1
ATOM 2381 O O . GLY A 1 307 ? -7.490 -3.510 36.520 1.00 83.56 307 GLY A O 1
ATOM 2382 N N . VAL A 1 308 ? -5.391 -4.221 36.156 1.00 90.56 308 VAL A N 1
ATOM 2383 C CA . VAL A 1 308 ? -5.753 -5.196 35.115 1.00 90.56 308 VAL A CA 1
ATOM 2384 C C . VAL A 1 308 ? -5.902 -6.585 35.757 1.00 90.56 308 VAL A C 1
ATOM 2386 O O . VAL A 1 308 ? -4.917 -7.109 36.282 1.00 90.56 308 VAL A O 1
ATOM 2389 N N . PRO A 1 309 ? -7.100 -7.198 35.762 1.00 93.25 309 PRO A N 1
ATOM 2390 C CA . PRO A 1 309 ? -7.309 -8.526 36.341 1.00 93.25 309 PRO A CA 1
ATOM 2391 C C . PRO A 1 309 ? -6.738 -9.639 35.451 1.00 93.25 309 PRO A C 1
ATOM 2393 O O . PRO A 1 309 ? -6.464 -9.423 34.271 1.00 93.25 309 PRO A O 1
ATOM 2396 N N . ALA A 1 310 ? -6.587 -10.845 36.001 1.00 94.12 310 ALA A N 1
ATOM 2397 C CA . ALA A 1 310 ? -6.278 -12.031 35.203 1.00 94.12 310 ALA A CA 1
ATOM 2398 C C . ALA A 1 310 ? -7.485 -12.437 34.336 1.00 94.12 310 ALA A C 1
ATOM 2400 O O . ALA A 1 310 ? -8.630 -12.306 34.778 1.00 94.12 310 ALA A O 1
ATOM 2401 N N . CYS A 1 311 ? -7.208 -12.918 33.123 1.00 89.94 311 CYS A N 1
ATOM 2402 C CA . CYS A 1 311 ? -8.099 -13.791 32.368 1.00 89.94 311 CYS A CA 1
ATOM 2403 C C . CYS A 1 311 ? -7.957 -15.226 32.937 1.00 89.94 311 CYS A C 1
ATOM 2405 O O . CYS A 1 311 ? -8.952 -15.967 32.866 1.00 89.94 311 CYS A O 1
#

Foldseek 3Di:
DDDDDDDDDDDDDPPPPPPDDPQPFAAPLLLVVLLQQLVLLLPDALVVNVVVLVVQVVQQLEDPPDQLLQGAGVNRNAFPPVSRQYQDFPFLPDCLQQDPDDPVLSVLLSSLRSSLRSQCSCCPTRVVRVQALVSNLVSLVSSLVNQLVSLCVVQVPPPVSSVVSNVSSVSSSVSCNVPVDGSVDDDPDHYRHHDDHPPPPPPPPPPPQWDKFFFDDPPDDPPDAQAAAQDLEPVRGDPRGPQHDDGGWMKIFAAWDAYFFDDPLRARIKTWIFGPRSQDISNHGSTHIDGCSGTPQVDDRPDDDPSHHHD

Secondary structure (DSSP, 8-state):
------------------------PBPHHHHHHHHHHHHHHHHS-HHHHHHHHHHHHHTT---TT---TTSPPTT--SPTTGGG------TT--HHHH-S--HHHHHHHHHHHHHHHHHIIIIIITT-TT-SHHHHHHHHHHHHHHHHHHHHHHTTT-HHHHHHHHHHHHHHHHHHHHHS--TTSPPSSPPPPBPP------PPPPPTTS-EEEE-----STT--EE-BSSSSTTSB---TT-EE-TT-EEEEEEEEEEEEETTTTEEEEEEEEESSS-EETTEE-EEEEEGGGEE--PPTT-PPTT--B-

Nearest PDB structures (foldseek):
  4aup-assembly1_A  TM=7.888E-01  e=2.322E-05  Tuber borchii

pLDDT: mean 81.35, std 17.61, range [32.94, 98.12]

Sequence (311 aa):
MVARAATITALAIAVVASAGTPALAYTQIDRNEQTRYAVETMNLTYSGFLARKDDFTRAGCRKDGYENNGFPYPGCRKPSPYNAFNWSDDGCSGREQIGFVSNVYRNLFNKPCQLHDFGYRNFGKGLTLSRTEETRAWIDSRFRTEMYRLCETNYAGNRLQRGACKTNADIVWATVRNTGGNWDTPPETPPAPLDPTPAPQPVPAPSPTHPTFTVMNTSEAPPDGVWFRRSPHTADTDRVTGHGVYRGERVQLTCYAWGDAVGAYGNRLWYAVTNVTRPTVASAPNSGYLSAHYVDDGAAANQTVTGVPAC

Mean predicted aligned error: 14.23 Å